Protein AF-A0A523U9P1-F1 (afdb_monomer_lite)

Sequence (234 aa):
MNSMRQIEPWQILTILVTILGTATGLVLGLRDSLPAGLYPPIIIILVSLLVGCFVWLMVITNPPRHAYTYIRKALESRRERKRQEQRWQRHLRIIEEWARKWLELGDLIVQVMGCDNEPTPIQEEEFSTLHQWFIKNRPEVVPAWRRFHDQRTPMAHENYPDKSLADNVLKRNWTDPFSFFYQPLSLWRLAVELEVVPTFETWTQSEDVVSQIRYVVTILSELVSEFVTWSKRW

Secondary structure (DSSP, 8-state):
-----PPPHHHHHHHHHHHHHHHHHHHHHTTTTS-TTTHHHHHHHHHHHHHHHHHHHHHHHS--HHHHHHHHHHHHHHHHHHHHHHHHHHHHHHHHHHHHHHHHHHHHHHHHHTSSSPPPHHHHHHHHHHHHHHHHHHHHHHHHHHHHHHHSPPPGGGG-----HHHHHHHHHHH-TTGGGSS-SSHHHHHHHTTSSSSSS-----HHHHHHHHHHHHHHHHHHHHHHHHHTT-

pLDDT: mean 81.79, std 11.83, range [37.0, 96.62]

Radius of gyration: 38.75 Å; chains: 1; bounding box: 92×31×103 Å

Structure (mmCIF, N/CA/C/O backbone):
data_AF-A0A523U9P1-F1
#
_entry.id   AF-A0A523U9P1-F1
#
loop_
_atom_site.group_PDB
_atom_site.id
_atom_site.type_symbol
_atom_site.label_atom_id
_atom_site.label_alt_id
_atom_site.label_comp_id
_atom_site.label_asym_id
_atom_site.label_entity_id
_atom_site.label_seq_id
_atom_site.pdbx_PDB_ins_code
_atom_site.Cartn_x
_atom_site.Cartn_y
_atom_site.Cartn_z
_atom_site.occupancy
_atom_site.B_iso_or_equiv
_atom_site.auth_seq_id
_atom_site.auth_comp_id
_atom_site.auth_asym_id
_atom_site.auth_atom_id
_atom_site.pdbx_PDB_model_num
ATOM 1 N N . MET A 1 1 ? 36.100 10.085 -16.122 1.00 37.00 1 MET A N 1
ATOM 2 C CA . MET A 1 1 ? 35.516 10.372 -17.452 1.00 37.00 1 MET A CA 1
ATOM 3 C C . MET A 1 1 ? 36.623 10.940 -18.321 1.00 37.00 1 MET A C 1
ATOM 5 O O . MET A 1 1 ? 37.007 12.081 -18.111 1.00 37.00 1 MET A O 1
ATOM 9 N N . ASN A 1 2 ? 37.192 10.134 -19.220 1.00 39.94 2 ASN A N 1
ATOM 10 C CA . ASN A 1 2 ? 38.223 10.613 -20.139 1.00 39.94 2 ASN A CA 1
ATOM 11 C C . ASN A 1 2 ? 37.549 11.449 -21.225 1.00 39.94 2 ASN A C 1
ATOM 13 O O . ASN A 1 2 ? 36.712 10.941 -21.968 1.00 39.94 2 ASN A O 1
ATOM 17 N N . SER A 1 3 ? 37.893 12.735 -21.272 1.00 41.66 3 SER A N 1
ATOM 18 C CA . SER A 1 3 ? 37.547 13.625 -22.374 1.00 41.66 3 SER A CA 1
ATOM 19 C C . SER A 1 3 ? 38.152 13.045 -23.653 1.00 41.66 3 SER A C 1
ATOM 21 O O . SER A 1 3 ? 39.366 13.098 -23.852 1.00 41.66 3 SER A O 1
ATOM 23 N N . MET A 1 4 ? 37.325 12.409 -24.488 1.00 44.16 4 MET A N 1
ATOM 24 C CA . MET A 1 4 ? 37.718 12.080 -25.854 1.00 44.16 4 MET A CA 1
ATOM 25 C C . MET A 1 4 ? 37.988 13.407 -26.559 1.00 44.16 4 MET A C 1
ATOM 27 O O . MET A 1 4 ? 37.054 14.170 -26.806 1.00 44.16 4 MET A O 1
ATOM 31 N N . ARG A 1 5 ? 39.263 13.700 -26.844 1.00 59.31 5 ARG A N 1
ATOM 32 C CA . ARG A 1 5 ? 39.645 14.849 -27.671 1.00 59.31 5 ARG A CA 1
ATOM 33 C C . ARG A 1 5 ? 38.918 14.722 -29.007 1.00 59.31 5 ARG A C 1
ATOM 35 O O . ARG A 1 5 ? 39.175 13.783 -29.757 1.00 59.31 5 ARG A O 1
ATOM 42 N N . GLN A 1 6 ? 38.001 15.648 -29.278 1.00 68.31 6 GLN A N 1
ATOM 43 C CA . GLN A 1 6 ? 37.440 15.814 -30.611 1.00 68.31 6 GLN A CA 1
ATOM 44 C C . GLN A 1 6 ? 38.593 16.150 -31.553 1.00 68.31 6 GLN A C 1
ATOM 46 O O . GLN A 1 6 ? 39.273 17.155 -31.371 1.00 68.31 6 GLN A O 1
ATOM 51 N N . ILE A 1 7 ? 38.839 15.269 -32.518 1.00 67.81 7 ILE A N 1
ATOM 52 C CA . ILE A 1 7 ? 39.750 15.549 -33.624 1.00 67.81 7 ILE A CA 1
ATOM 53 C C . ILE A 1 7 ? 39.061 16.609 -34.472 1.00 67.81 7 ILE A C 1
ATOM 55 O O . ILE A 1 7 ? 37.943 16.397 -34.949 1.00 67.81 7 ILE A O 1
ATOM 59 N N . GLU A 1 8 ? 39.696 17.767 -34.612 1.00 72.56 8 GLU A N 1
ATOM 60 C CA . GLU A 1 8 ? 39.101 18.860 -35.366 1.00 72.56 8 GLU A CA 1
ATOM 61 C C . GLU A 1 8 ? 39.147 18.559 -36.875 1.00 72.56 8 GLU A C 1
ATOM 63 O O . GLU A 1 8 ? 40.108 17.947 -37.352 1.00 72.56 8 GLU A O 1
ATOM 68 N N . PRO A 1 9 ? 38.143 18.990 -37.662 1.00 72.25 9 PRO A N 1
ATOM 69 C CA . PRO A 1 9 ? 38.038 18.659 -39.087 1.00 72.25 9 PRO A CA 1
ATOM 70 C C . PRO A 1 9 ? 39.288 18.991 -39.913 1.00 72.25 9 PRO A C 1
ATOM 72 O O . PRO A 1 9 ? 39.620 18.272 -40.856 1.00 72.25 9 PRO A O 1
ATOM 75 N N . TRP A 1 10 ? 40.018 20.046 -39.544 1.00 69.38 10 TRP A N 1
ATOM 76 C CA . TRP A 1 10 ? 41.256 20.419 -40.223 1.00 69.38 10 TRP A CA 1
ATOM 77 C C . TRP A 1 10 ? 42.377 19.395 -40.003 1.00 69.38 10 TRP A C 1
ATOM 79 O O . TRP A 1 10 ? 43.167 19.184 -40.911 1.00 69.38 10 TRP A O 1
ATOM 89 N N . GLN A 1 11 ? 42.424 18.694 -38.865 1.00 77.56 11 GLN A N 1
ATOM 90 C CA . GLN A 1 11 ? 43.440 17.666 -38.599 1.00 77.56 11 GLN A CA 1
ATOM 91 C C . GLN A 1 11 ? 43.268 16.460 -39.527 1.00 77.56 11 GLN A C 1
ATOM 93 O O . GLN A 1 11 ? 44.250 15.903 -40.016 1.00 77.56 11 GLN A O 1
ATOM 98 N N . ILE A 1 12 ? 42.016 16.095 -39.820 1.00 75.81 12 ILE A N 1
ATOM 99 C CA . ILE A 1 12 ? 41.683 15.043 -40.790 1.00 75.81 12 ILE A CA 1
ATOM 100 C C . ILE A 1 12 ? 42.114 15.474 -42.196 1.00 75.81 12 ILE A C 1
ATOM 102 O O . ILE A 1 12 ? 42.715 14.683 -42.922 1.00 75.81 12 ILE A O 1
ATOM 106 N N . LEU A 1 13 ? 41.868 16.738 -42.562 1.00 75.19 13 LEU A N 1
ATOM 107 C CA . LEU A 1 13 ? 42.311 17.298 -43.839 1.00 75.19 13 LEU A CA 1
ATOM 108 C C . LEU A 1 13 ? 43.839 17.252 -43.971 1.00 75.19 13 LEU A C 1
ATOM 110 O O . LEU A 1 13 ? 44.340 16.812 -45.002 1.00 75.19 13 LEU A O 1
ATOM 114 N N . THR A 1 14 ? 44.580 17.635 -42.927 1.00 73.00 14 THR A N 1
ATOM 115 C CA . THR A 1 14 ? 46.048 17.601 -42.940 1.00 73.00 14 THR A CA 1
ATOM 116 C C . THR A 1 14 ? 46.569 16.182 -43.150 1.00 73.00 14 THR A C 1
ATOM 118 O O . THR A 1 14 ? 47.418 15.974 -44.012 1.00 73.00 14 THR A O 1
ATOM 121 N N . ILE A 1 15 ? 46.017 15.194 -42.435 1.00 79.19 15 ILE A N 1
ATOM 122 C CA . ILE A 1 15 ? 46.400 13.781 -42.583 1.00 79.19 15 ILE A CA 1
ATOM 123 C C . ILE A 1 15 ? 46.127 13.291 -44.012 1.00 79.19 15 ILE A C 1
ATOM 125 O O . ILE A 1 15 ? 46.991 12.658 -44.617 1.00 79.19 15 ILE A O 1
ATOM 129 N N . LEU A 1 16 ? 44.961 13.618 -44.579 1.00 76.31 16 LEU A N 1
ATOM 130 C CA . LEU A 1 16 ? 44.613 13.239 -45.951 1.00 76.31 16 LEU A CA 1
ATOM 131 C C . LEU A 1 16 ? 45.558 13.868 -46.979 1.00 76.31 16 LEU A C 1
ATOM 133 O O . LEU A 1 16 ? 46.032 13.164 -47.866 1.00 76.31 16 LEU A O 1
ATOM 137 N N . VAL A 1 17 ? 45.883 15.157 -46.841 1.00 77.38 17 VAL A N 1
ATOM 138 C CA . VAL A 1 17 ? 46.836 15.850 -47.724 1.00 77.38 17 VAL A CA 1
ATOM 139 C C . VAL A 1 17 ? 48.230 15.231 -47.616 1.00 77.38 17 VAL A C 1
ATOM 141 O O . VAL A 1 17 ? 48.885 15.028 -48.636 1.00 77.38 17 VAL A O 1
ATOM 144 N N . THR A 1 18 ? 48.676 14.871 -46.408 1.00 76.19 18 THR A N 1
ATOM 145 C CA . THR A 1 18 ? 49.966 14.196 -46.214 1.00 76.19 18 THR A CA 1
ATOM 146 C C . THR A 1 18 ? 49.989 12.819 -46.879 1.00 76.19 18 THR A C 1
ATOM 148 O O . THR A 1 18 ? 50.949 12.516 -47.582 1.00 76.19 18 THR A O 1
ATOM 151 N N . ILE A 1 19 ? 48.934 12.010 -46.727 1.00 80.06 19 ILE A N 1
ATOM 152 C CA . ILE A 1 19 ? 48.824 10.688 -47.371 1.00 80.06 19 ILE A CA 1
ATOM 153 C C . ILE A 1 19 ? 48.784 10.820 -48.901 1.00 80.06 19 ILE A C 1
ATOM 155 O O . ILE A 1 19 ? 49.426 10.047 -49.610 1.00 80.06 19 ILE A O 1
ATOM 159 N N . LEU A 1 20 ? 48.063 11.815 -49.426 1.00 76.81 20 LEU A N 1
ATOM 160 C CA . LEU A 1 20 ? 48.001 12.070 -50.865 1.00 76.81 20 LEU A CA 1
ATOM 161 C C . LEU A 1 20 ? 49.373 12.488 -51.415 1.00 76.81 20 LEU A C 1
ATOM 163 O O . LEU A 1 20 ? 49.795 12.015 -52.471 1.00 76.81 20 LEU A O 1
ATOM 167 N N . GLY A 1 21 ? 50.081 13.351 -50.682 1.00 75.00 21 GLY A N 1
ATOM 168 C CA . GLY A 1 21 ? 51.421 13.813 -51.030 1.00 75.00 21 GLY A CA 1
ATOM 169 C C . GLY A 1 21 ? 52.447 12.680 -51.041 1.00 75.00 21 GLY A C 1
ATOM 170 O O . GLY A 1 21 ? 53.205 12.555 -52.002 1.00 75.00 21 GLY A O 1
ATOM 171 N N . THR A 1 22 ? 52.436 11.807 -50.028 1.00 77.25 22 THR A N 1
ATOM 172 C CA . THR A 1 22 ? 53.349 10.654 -49.967 1.00 77.25 22 THR A CA 1
ATOM 173 C C . THR A 1 22 ? 53.040 9.619 -51.044 1.00 77.25 22 THR A C 1
ATOM 175 O O . THR A 1 22 ? 53.966 9.132 -51.690 1.00 77.25 22 THR A O 1
ATOM 178 N N . ALA A 1 23 ? 51.762 9.333 -51.311 1.00 75.00 23 ALA A N 1
ATOM 179 C CA . ALA A 1 23 ? 51.359 8.433 -52.391 1.00 75.00 23 ALA A CA 1
ATOM 180 C C . ALA A 1 23 ? 51.775 8.971 -53.771 1.00 75.00 23 ALA A C 1
ATOM 182 O O . ALA A 1 23 ? 52.324 8.230 -54.584 1.00 75.00 23 ALA A O 1
ATOM 183 N N . THR A 1 24 ? 51.584 10.270 -54.018 1.00 74.50 24 THR A N 1
ATOM 184 C CA . THR A 1 24 ? 51.998 10.916 -55.275 1.00 74.50 24 THR A CA 1
ATOM 185 C C . THR A 1 24 ? 53.518 10.887 -55.437 1.00 74.50 24 THR A C 1
ATOM 187 O O . THR A 1 24 ? 54.014 10.538 -56.506 1.00 74.50 24 THR A O 1
ATOM 190 N N . GLY A 1 25 ? 54.268 11.186 -54.369 1.00 74.94 25 GLY A N 1
ATOM 191 C CA . GLY A 1 25 ? 55.730 11.105 -54.367 1.00 74.94 25 GLY A CA 1
ATOM 192 C C . GLY A 1 25 ? 56.246 9.692 -54.655 1.00 74.94 25 GLY A C 1
ATOM 193 O O . GLY A 1 25 ? 57.173 9.531 -55.444 1.00 74.94 25 GLY A O 1
ATOM 194 N N . LEU A 1 26 ? 55.604 8.665 -54.091 1.00 78.62 26 LEU A N 1
ATOM 195 C CA . LEU A 1 26 ? 55.949 7.263 -54.340 1.00 78.62 26 LEU A CA 1
ATOM 196 C C . LEU A 1 26 ? 55.688 6.860 -55.802 1.00 78.62 26 LEU A C 1
ATOM 198 O O . LEU A 1 26 ? 56.531 6.224 -56.430 1.00 78.62 26 LEU A O 1
ATOM 202 N N . VAL A 1 27 ? 54.543 7.260 -56.365 1.00 73.00 27 VAL A N 1
ATOM 203 C CA . VAL A 1 27 ? 54.181 6.974 -57.765 1.00 73.00 27 VAL A CA 1
ATOM 204 C C . VAL A 1 27 ? 55.124 7.675 -58.744 1.00 73.00 27 VAL A C 1
ATOM 206 O O . VAL A 1 27 ? 55.502 7.087 -59.756 1.00 73.00 27 VAL A O 1
ATOM 209 N N . LEU A 1 28 ? 55.526 8.914 -58.448 1.00 74.19 28 LEU A N 1
ATOM 210 C CA . LEU A 1 28 ? 56.506 9.641 -59.255 1.00 74.19 28 LEU A CA 1
ATOM 211 C C . LEU A 1 28 ? 57.904 9.026 -59.141 1.00 74.19 28 LEU A C 1
ATOM 213 O O . LEU A 1 28 ? 58.575 8.890 -60.158 1.00 74.19 28 LEU A O 1
ATOM 217 N N . GLY A 1 29 ? 58.317 8.599 -57.944 1.00 77.25 29 GLY A N 1
ATOM 218 C CA . GLY A 1 29 ? 59.607 7.937 -57.728 1.00 77.25 29 GLY A CA 1
ATOM 219 C C . GLY A 1 29 ? 59.717 6.565 -58.402 1.00 77.25 29 GLY A C 1
ATOM 220 O O . GLY A 1 29 ? 60.799 6.175 -58.824 1.00 77.25 29 GLY A O 1
ATOM 221 N N . LEU A 1 30 ? 58.599 5.851 -58.558 1.00 74.81 30 LEU A N 1
ATOM 222 C CA . LEU A 1 30 ? 58.539 4.551 -59.240 1.00 74.81 30 LEU A CA 1
ATOM 223 C C . LEU A 1 30 ? 58.306 4.659 -60.755 1.00 74.81 30 LEU A C 1
ATOM 225 O O . LEU A 1 30 ? 58.333 3.641 -61.448 1.00 74.81 30 LEU A O 1
ATOM 229 N N . ARG A 1 31 ? 58.076 5.870 -61.282 1.00 72.81 31 ARG A N 1
ATOM 230 C CA . ARG A 1 31 ? 57.734 6.111 -62.693 1.00 72.81 31 ARG A CA 1
ATOM 231 C C . ARG A 1 31 ? 58.785 5.562 -63.655 1.00 72.81 31 ARG A C 1
ATOM 233 O O . ARG A 1 31 ? 58.417 4.977 -64.667 1.00 72.81 31 ARG A O 1
ATOM 240 N N . ASP A 1 32 ? 60.061 5.712 -63.315 1.00 73.94 32 ASP A N 1
ATOM 241 C CA . ASP A 1 32 ? 61.172 5.293 -64.178 1.00 73.94 32 ASP A CA 1
ATOM 242 C C . ASP A 1 32 ? 61.511 3.802 -64.018 1.00 73.94 32 ASP A C 1
ATOM 244 O O . ASP A 1 32 ? 62.244 3.230 -64.821 1.00 73.94 32 ASP A O 1
ATOM 248 N N . SER A 1 33 ? 60.969 3.152 -62.984 1.00 75.62 33 SER A N 1
ATOM 249 C CA . SER A 1 33 ? 61.224 1.743 -62.655 1.00 75.62 33 SER A CA 1
ATOM 250 C C . SER A 1 33 ? 60.135 0.795 -63.164 1.00 75.62 33 SER A C 1
ATOM 252 O O . SER A 1 33 ? 60.310 -0.422 -63.124 1.00 75.62 33 SER A O 1
ATOM 254 N N . LEU A 1 34 ? 58.994 1.332 -63.609 1.00 73.19 34 LEU A N 1
ATOM 255 C CA . LEU A 1 34 ? 57.831 0.550 -64.015 1.00 73.19 34 LEU A CA 1
ATOM 256 C C . LEU A 1 34 ? 57.713 0.473 -65.548 1.00 73.19 34 LEU A C 1
ATOM 258 O O . LEU A 1 34 ? 57.824 1.492 -66.230 1.00 73.19 34 LEU A O 1
ATOM 262 N N . PRO A 1 35 ? 57.420 -0.711 -66.117 1.00 77.25 35 PRO A N 1
ATOM 263 C CA . PRO A 1 35 ? 57.115 -0.850 -67.538 1.00 77.25 35 PRO A CA 1
ATOM 264 C C . PRO A 1 35 ? 55.938 0.051 -67.932 1.00 77.25 35 PRO A C 1
ATOM 266 O O . PRO A 1 35 ? 54.915 0.065 -67.244 1.00 77.25 35 PRO A O 1
ATOM 269 N N . ALA A 1 36 ? 56.043 0.744 -69.070 1.00 74.44 36 ALA A N 1
ATOM 270 C CA . ALA A 1 36 ? 55.070 1.750 -69.522 1.00 74.44 36 ALA A CA 1
ATOM 271 C C . ALA A 1 36 ? 53.601 1.261 -69.580 1.00 74.44 36 ALA A C 1
ATOM 273 O O . ALA A 1 36 ? 52.680 2.071 -69.518 1.00 74.44 36 ALA A O 1
ATOM 274 N N . GLY A 1 37 ? 53.365 -0.055 -69.645 1.00 73.62 37 GLY A N 1
ATOM 275 C CA . GLY A 1 37 ? 52.026 -0.657 -69.635 1.00 73.62 37 GLY A CA 1
ATOM 276 C C . GLY A 1 37 ? 51.371 -0.832 -68.255 1.00 73.62 37 GLY A C 1
ATOM 277 O O . GLY A 1 37 ? 50.164 -1.042 -68.192 1.00 73.62 37 GLY A O 1
ATOM 278 N N . LEU A 1 38 ? 52.120 -0.742 -67.148 1.00 73.62 38 LEU A N 1
ATOM 279 C CA . LEU A 1 38 ? 51.604 -0.975 -65.784 1.00 73.62 38 LEU A CA 1
ATOM 280 C C . LEU A 1 38 ? 51.220 0.309 -65.038 1.00 73.62 38 LEU A C 1
ATOM 282 O O . LEU A 1 38 ? 50.582 0.251 -63.988 1.00 73.62 38 LEU A O 1
ATOM 286 N N . TYR A 1 39 ? 51.565 1.472 -65.586 1.00 72.00 39 TYR A N 1
ATOM 287 C CA . TYR A 1 39 ? 51.313 2.764 -64.951 1.00 72.00 39 TYR A CA 1
ATOM 288 C C . TYR A 1 39 ? 49.811 3.117 -64.835 1.00 72.00 39 TYR A C 1
ATOM 290 O O . TYR A 1 39 ? 49.372 3.479 -63.740 1.00 72.00 39 TYR A O 1
ATOM 298 N N . PRO A 1 40 ? 48.975 2.948 -65.885 1.00 75.38 40 PRO A N 1
ATOM 299 C CA . PRO A 1 40 ? 47.545 3.258 -65.797 1.00 75.38 40 PRO A CA 1
ATOM 300 C C . PRO A 1 40 ? 46.758 2.443 -64.745 1.00 75.38 40 PRO A C 1
ATOM 302 O O . PRO A 1 40 ? 46.010 3.055 -63.979 1.00 75.38 40 PRO A O 1
ATOM 305 N N . PRO A 1 41 ? 46.902 1.103 -64.631 1.00 75.62 41 PRO A N 1
ATOM 306 C CA . PRO A 1 41 ? 46.115 0.325 -63.671 1.00 75.62 41 PRO A CA 1
ATOM 307 C C . PRO A 1 41 ? 46.496 0.600 -62.210 1.00 75.62 41 PRO A C 1
ATOM 309 O O . PRO A 1 41 ? 45.615 0.621 -61.352 1.00 75.62 41 PRO A O 1
ATOM 312 N N . ILE A 1 42 ? 47.773 0.869 -61.913 1.00 78.50 42 ILE A N 1
ATOM 313 C CA . ILE A 1 42 ? 48.219 1.183 -60.544 1.00 78.50 42 ILE A CA 1
ATOM 314 C C . ILE A 1 42 ? 47.601 2.502 -60.061 1.00 78.50 42 ILE A C 1
ATOM 316 O O . ILE A 1 42 ? 47.114 2.581 -58.931 1.00 78.50 42 ILE A O 1
ATOM 320 N N . ILE A 1 43 ? 47.548 3.520 -60.927 1.00 78.75 43 ILE A N 1
ATOM 321 C CA . ILE A 1 43 ? 46.904 4.800 -60.606 1.00 78.75 43 ILE A CA 1
ATOM 322 C C . ILE A 1 43 ? 45.409 4.608 -60.340 1.00 78.75 43 ILE A C 1
ATOM 324 O O . ILE A 1 43 ? 44.891 5.146 -59.363 1.00 78.75 43 ILE A O 1
ATOM 328 N N . ILE A 1 44 ? 44.720 3.806 -61.155 1.00 75.31 44 ILE A N 1
ATOM 329 C CA . ILE A 1 44 ? 43.285 3.538 -60.981 1.00 75.31 44 ILE A CA 1
ATOM 330 C C . ILE A 1 44 ? 43.006 2.864 -59.628 1.00 75.31 44 ILE A C 1
ATOM 332 O O . ILE A 1 44 ? 42.066 3.258 -58.934 1.00 75.31 44 ILE A O 1
ATOM 336 N N . ILE A 1 45 ? 43.831 1.894 -59.214 1.00 79.00 45 ILE A N 1
ATOM 337 C CA . ILE A 1 45 ? 43.689 1.215 -57.915 1.00 79.00 45 ILE A CA 1
ATOM 338 C C . ILE A 1 45 ? 43.901 2.199 -56.758 1.00 79.00 45 ILE A C 1
ATOM 340 O O . ILE A 1 45 ? 43.091 2.240 -55.831 1.00 79.00 45 ILE A O 1
ATOM 344 N N . LEU A 1 46 ? 44.949 3.027 -56.820 1.00 79.88 46 LEU A N 1
ATOM 345 C CA . LEU A 1 46 ? 45.247 4.012 -55.776 1.00 79.88 46 LEU A CA 1
ATOM 346 C C . LEU A 1 46 ? 44.140 5.061 -55.637 1.00 79.88 46 LEU A C 1
ATOM 348 O O . LEU A 1 46 ? 43.701 5.347 -54.524 1.00 79.88 46 LEU A O 1
ATOM 352 N N . VAL A 1 47 ? 43.643 5.593 -56.756 1.00 80.44 47 VAL A N 1
ATOM 353 C CA . VAL A 1 47 ? 42.524 6.547 -56.756 1.00 80.44 47 VAL A CA 1
ATOM 354 C C . VAL A 1 47 ? 41.259 5.893 -56.198 1.00 80.44 47 VAL A C 1
ATOM 356 O O . VAL A 1 47 ? 40.575 6.497 -55.375 1.00 80.44 47 VAL A O 1
ATOM 359 N N . SER A 1 48 ? 40.975 4.641 -56.567 1.00 77.00 48 SER A N 1
ATOM 360 C CA . SER A 1 48 ? 39.803 3.910 -56.064 1.00 77.00 48 SER A CA 1
ATOM 361 C C . SER A 1 48 ? 39.864 3.684 -54.551 1.00 77.00 48 SER A C 1
ATOM 363 O O . SER A 1 48 ? 38.865 3.882 -53.859 1.00 77.00 48 SER A O 1
ATOM 365 N N . LEU A 1 49 ? 41.037 3.335 -54.013 1.00 83.69 49 LEU A N 1
ATOM 366 C CA . LEU A 1 49 ? 41.247 3.190 -52.569 1.00 83.69 49 LEU A CA 1
ATOM 367 C C . LEU A 1 49 ? 41.103 4.525 -51.831 1.00 83.69 49 LEU A C 1
ATOM 369 O O . LEU A 1 49 ? 40.474 4.572 -50.777 1.00 83.69 49 LEU A O 1
ATOM 373 N N . LEU A 1 50 ? 41.633 5.616 -52.390 1.00 82.50 50 LEU A N 1
ATOM 374 C CA . LEU A 1 50 ? 41.509 6.953 -51.803 1.00 82.50 50 LEU A CA 1
ATOM 375 C C . LEU A 1 50 ? 40.055 7.432 -51.769 1.00 82.50 50 LEU A C 1
ATOM 377 O O . LEU A 1 50 ? 39.600 7.922 -50.735 1.00 82.50 50 LEU A O 1
ATOM 381 N N . VAL A 1 51 ? 39.308 7.240 -52.860 1.00 79.38 51 VAL A N 1
ATOM 382 C CA . VAL A 1 51 ? 37.873 7.556 -52.915 1.00 79.38 51 VAL A CA 1
ATOM 383 C C . VAL A 1 51 ? 37.097 6.685 -51.925 1.00 79.38 51 VAL A C 1
ATOM 385 O O . VAL A 1 51 ? 36.275 7.210 -51.176 1.00 79.38 51 VAL A O 1
ATOM 388 N N . GLY A 1 52 ? 37.400 5.385 -51.847 1.00 78.75 52 GLY A N 1
ATOM 389 C CA . GLY A 1 52 ? 36.799 4.473 -50.871 1.00 78.75 52 GLY A CA 1
ATOM 390 C C . GLY A 1 52 ? 37.037 4.911 -49.421 1.00 78.75 52 GLY A C 1
ATOM 391 O O . GLY A 1 52 ? 36.086 5.026 -48.647 1.00 78.75 52 GLY A O 1
ATOM 392 N N . CYS A 1 53 ? 38.283 5.240 -49.066 1.00 83.19 53 CYS A N 1
ATOM 393 C CA . CYS A 1 53 ? 38.643 5.766 -47.747 1.00 83.19 53 CYS A CA 1
ATOM 394 C C . CYS A 1 53 ? 37.952 7.099 -47.440 1.00 83.19 53 CYS A C 1
ATOM 396 O O . CYS A 1 53 ? 37.485 7.299 -46.320 1.00 83.19 53 CYS A O 1
ATOM 398 N N . PHE A 1 54 ? 37.855 8.003 -48.417 1.00 79.50 54 PHE A N 1
ATOM 399 C CA . PHE A 1 54 ? 37.196 9.297 -48.244 1.00 79.50 54 PHE A CA 1
ATOM 400 C C . PHE A 1 54 ? 35.687 9.155 -48.022 1.00 79.50 54 PHE A C 1
ATOM 402 O O . PHE A 1 54 ? 35.144 9.777 -47.111 1.00 79.50 54 PHE A O 1
ATOM 409 N N . VAL A 1 55 ? 35.008 8.305 -48.801 1.00 73.81 55 VAL A N 1
ATOM 410 C CA . VAL A 1 55 ? 33.578 8.010 -48.617 1.00 73.81 55 VAL A CA 1
ATOM 411 C C . VAL A 1 55 ? 33.336 7.369 -47.251 1.00 73.81 55 VAL A C 1
ATOM 413 O O . VAL A 1 55 ? 32.426 7.779 -46.533 1.00 73.81 55 VAL A O 1
ATOM 416 N N . TRP A 1 56 ? 34.180 6.420 -46.843 1.00 79.38 56 TRP A N 1
ATOM 417 C CA . TRP A 1 56 ? 34.087 5.788 -45.527 1.00 79.38 56 TRP A CA 1
ATOM 418 C C . TRP A 1 56 ? 34.303 6.793 -44.382 1.00 79.38 56 TRP A C 1
ATOM 420 O O . TRP A 1 56 ? 33.523 6.827 -43.428 1.00 79.38 56 TRP A O 1
ATOM 430 N N . LEU A 1 57 ? 35.291 7.686 -44.509 1.00 79.38 57 LEU A N 1
ATOM 431 C CA . LEU A 1 57 ? 35.517 8.785 -43.567 1.00 79.38 57 LEU A CA 1
ATOM 432 C C . LEU A 1 57 ? 34.340 9.761 -43.528 1.00 79.38 57 LEU A C 1
ATOM 434 O O . LEU A 1 57 ? 33.935 10.150 -42.440 1.00 79.38 57 LEU A O 1
ATOM 438 N N . MET A 1 58 ? 33.755 10.136 -44.666 1.00 71.06 58 MET A N 1
ATOM 439 C CA . MET A 1 58 ? 32.552 10.978 -44.731 1.00 71.06 58 MET A CA 1
ATOM 440 C C . MET A 1 58 ? 31.368 10.332 -44.001 1.00 71.06 58 MET A C 1
ATOM 442 O O . MET A 1 58 ? 30.683 11.006 -43.235 1.00 71.06 58 MET A O 1
ATOM 446 N N . VAL A 1 59 ? 31.159 9.024 -44.169 1.00 72.25 59 VAL A N 1
ATOM 447 C CA . VAL A 1 59 ? 30.090 8.279 -43.479 1.00 72.25 59 VAL A CA 1
ATOM 448 C C . VAL A 1 59 ? 30.312 8.241 -41.961 1.00 72.25 59 VAL A C 1
ATOM 450 O O . VAL A 1 59 ? 29.353 8.351 -41.197 1.00 72.25 59 VAL A O 1
ATOM 453 N N . ILE A 1 60 ? 31.563 8.129 -41.507 1.00 72.62 60 ILE A N 1
ATOM 454 C CA . ILE A 1 60 ? 31.906 8.064 -40.075 1.00 72.62 60 ILE A CA 1
ATOM 455 C C . ILE A 1 60 ? 31.949 9.439 -39.408 1.00 72.62 60 ILE A C 1
ATOM 457 O O . ILE A 1 60 ? 31.541 9.576 -38.257 1.00 72.62 60 ILE A O 1
ATOM 461 N N . THR A 1 61 ? 32.462 10.452 -40.103 1.00 71.62 61 THR A N 1
ATOM 462 C CA . THR A 1 61 ? 32.643 11.812 -39.564 1.00 71.62 61 THR A CA 1
ATOM 463 C C . THR A 1 61 ? 31.386 12.660 -39.691 1.00 71.62 61 THR A C 1
ATOM 465 O O . THR A 1 61 ? 31.193 13.592 -38.911 1.00 71.62 61 THR A O 1
ATOM 468 N N . ASN A 1 62 ? 30.502 12.307 -40.623 1.00 62.72 62 ASN A N 1
ATOM 469 C CA . ASN A 1 62 ? 29.219 12.954 -40.837 1.00 62.72 62 ASN A CA 1
ATOM 470 C C . ASN A 1 62 ? 28.081 11.936 -40.639 1.00 62.72 62 ASN A C 1
ATOM 472 O O . ASN A 1 62 ? 27.276 11.721 -41.551 1.00 62.72 62 ASN A O 1
ATOM 476 N N . PRO A 1 63 ? 27.982 11.290 -39.452 1.00 59.62 63 PRO A N 1
ATOM 477 C CA . PRO A 1 63 ? 26.823 10.465 -39.169 1.00 59.62 63 PRO A CA 1
ATOM 478 C C . PRO A 1 63 ? 25.607 11.380 -39.329 1.00 59.62 63 PRO A C 1
ATOM 480 O O . PRO A 1 63 ? 25.625 12.505 -38.809 1.00 59.62 63 PRO A O 1
ATOM 483 N N . PRO A 1 64 ? 24.570 10.964 -40.077 1.00 66.75 64 PRO A N 1
ATOM 484 C CA . PRO A 1 64 ? 23.448 11.835 -40.373 1.00 66.75 64 PRO A CA 1
ATOM 485 C C . PRO A 1 64 ? 22.941 12.389 -39.046 1.00 66.75 64 PRO A C 1
ATOM 487 O O . PRO A 1 64 ? 22.595 11.623 -38.148 1.00 66.75 64 PRO A O 1
ATOM 490 N N . ARG A 1 65 ? 22.944 13.718 -38.875 1.00 67.62 65 ARG A N 1
ATOM 491 C CA . ARG A 1 65 ? 22.552 14.379 -37.611 1.00 67.62 65 ARG A CA 1
ATOM 492 C C . ARG A 1 65 ? 21.186 13.876 -37.101 1.00 67.62 65 ARG A C 1
ATOM 494 O O . ARG A 1 65 ? 20.917 13.844 -35.899 1.00 67.62 65 ARG A O 1
ATOM 501 N N . HIS A 1 66 ? 20.350 13.392 -38.018 1.00 68.12 66 HIS A N 1
ATOM 502 C CA . HIS A 1 66 ? 19.091 12.695 -37.764 1.00 68.12 66 HIS A CA 1
ATOM 503 C C . HIS A 1 66 ? 19.230 11.353 -37.011 1.00 68.12 66 HIS A C 1
ATOM 505 O O . HIS A 1 66 ? 18.419 11.071 -36.133 1.00 68.12 66 HIS A O 1
ATOM 511 N N . ALA A 1 67 ? 20.266 10.548 -37.261 1.00 72.94 67 ALA A N 1
ATOM 512 C CA . ALA A 1 67 ? 20.503 9.297 -36.537 1.00 72.94 67 ALA A CA 1
ATOM 513 C C . ALA A 1 67 ? 20.872 9.547 -35.067 1.00 72.94 67 ALA A C 1
ATOM 515 O O . ALA A 1 67 ? 20.342 8.882 -34.178 1.00 72.94 67 ALA A O 1
ATOM 516 N N . TYR A 1 68 ? 21.711 10.551 -34.784 1.00 78.19 68 TYR A N 1
ATOM 517 C CA . TYR A 1 68 ? 22.069 10.891 -33.403 1.00 78.19 68 TYR A CA 1
ATOM 518 C C . TYR A 1 68 ? 20.856 11.375 -32.600 1.00 78.19 68 TYR A C 1
ATOM 520 O O . TYR A 1 68 ? 20.631 10.935 -31.472 1.00 78.19 68 TYR A O 1
ATOM 528 N N . THR A 1 69 ? 20.032 12.247 -33.189 1.00 83.81 69 THR A N 1
ATOM 529 C CA . THR A 1 69 ? 18.810 12.731 -32.527 1.00 83.81 69 THR A CA 1
ATOM 530 C C . THR A 1 69 ? 17.797 11.610 -32.291 1.00 83.81 69 THR A C 1
ATOM 532 O O . THR A 1 69 ? 17.188 11.571 -31.221 1.00 83.81 69 THR A O 1
ATOM 535 N N . TYR A 1 70 ? 17.664 10.659 -33.220 1.00 84.94 70 TYR A N 1
ATOM 536 C CA . TYR A 1 70 ? 16.807 9.487 -33.040 1.00 84.94 70 TYR A CA 1
ATOM 537 C C . TYR A 1 70 ? 17.303 8.570 -31.913 1.00 84.94 70 TYR A C 1
ATOM 539 O O . TYR A 1 70 ? 16.535 8.229 -31.012 1.00 84.94 70 TYR A O 1
ATOM 547 N N . ILE A 1 71 ? 18.598 8.231 -31.900 1.00 86.75 71 ILE A N 1
ATOM 548 C CA . ILE A 1 71 ? 19.207 7.403 -30.845 1.00 86.75 71 ILE A CA 1
ATOM 549 C C . ILE A 1 71 ? 19.062 8.082 -29.481 1.00 86.75 71 ILE A C 1
ATOM 551 O O . ILE A 1 71 ? 18.691 7.433 -28.502 1.00 86.75 71 ILE A O 1
ATOM 555 N N . ARG A 1 72 ? 19.291 9.398 -29.409 1.00 90.69 72 ARG A N 1
ATOM 556 C CA . ARG A 1 72 ? 19.127 10.171 -28.176 1.00 90.69 72 ARG A CA 1
ATOM 557 C 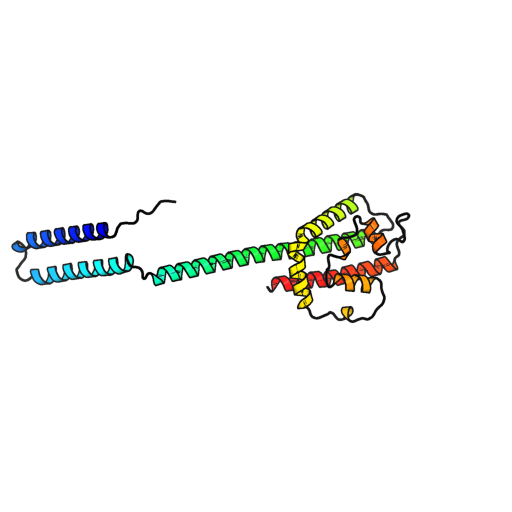C . ARG A 1 72 ? 17.686 10.129 -27.664 1.00 90.69 72 ARG A C 1
ATOM 559 O O . ARG A 1 72 ? 17.486 9.786 -26.501 1.00 90.69 72 ARG A O 1
ATOM 566 N N . LYS A 1 73 ? 16.690 10.389 -28.520 1.00 93.00 73 LYS A N 1
ATOM 567 C CA . LYS A 1 73 ? 15.265 10.297 -28.149 1.00 93.00 73 LYS A CA 1
ATOM 568 C C . LYS A 1 73 ? 14.879 8.887 -27.697 1.00 93.00 73 LYS A C 1
ATOM 570 O O . LYS A 1 73 ? 14.168 8.731 -26.707 1.00 93.00 73 LYS A O 1
ATOM 575 N N . ALA A 1 74 ? 15.379 7.852 -28.373 1.00 92.94 74 ALA A N 1
ATOM 576 C CA . ALA A 1 74 ? 15.138 6.463 -27.986 1.00 92.94 74 ALA A CA 1
ATOM 577 C C . ALA A 1 74 ? 15.753 6.130 -26.612 1.00 92.94 74 ALA A C 1
ATOM 579 O O . ALA A 1 74 ? 15.121 5.459 -25.793 1.00 92.94 74 ALA A O 1
ATOM 580 N N . LEU A 1 75 ? 16.962 6.624 -26.324 1.00 94.75 75 LEU A N 1
ATOM 581 C CA . LEU A 1 75 ? 17.612 6.467 -25.020 1.00 94.75 75 LEU A CA 1
ATOM 582 C C . LEU A 1 75 ? 16.879 7.229 -23.909 1.00 94.75 75 LEU A C 1
ATOM 584 O O . LEU A 1 75 ? 16.701 6.684 -22.820 1.00 94.75 75 LEU A O 1
ATOM 588 N N . GLU A 1 76 ? 16.436 8.458 -24.174 1.00 95.62 76 GLU A N 1
ATOM 589 C CA . GLU A 1 76 ? 15.641 9.259 -23.237 1.00 95.62 76 GLU A CA 1
ATOM 590 C C . GLU A 1 76 ? 14.302 8.573 -22.931 1.00 95.62 76 GLU A C 1
ATOM 592 O O . GLU A 1 76 ? 13.975 8.378 -21.761 1.00 95.62 76 GLU A O 1
ATOM 597 N N . SER A 1 77 ? 13.599 8.072 -23.953 1.00 94.62 77 SER A N 1
ATOM 598 C CA . SER A 1 77 ? 12.365 7.293 -23.779 1.00 94.62 77 SER A CA 1
ATOM 599 C C . SER A 1 77 ? 12.589 6.027 -22.941 1.00 94.62 77 SER A C 1
ATOM 601 O O . SER A 1 77 ? 11.815 5.742 -22.028 1.00 94.62 77 SER A O 1
ATOM 603 N N . ARG A 1 78 ? 13.684 5.287 -23.173 1.00 94.62 78 ARG A N 1
ATOM 604 C CA . ARG A 1 78 ? 14.037 4.109 -22.358 1.00 94.62 78 ARG A CA 1
ATOM 605 C C . ARG A 1 78 ? 14.332 4.468 -20.901 1.00 94.62 78 ARG A C 1
ATOM 607 O O . ARG A 1 78 ? 13.955 3.715 -20.007 1.00 94.62 78 ARG A O 1
ATOM 614 N N . ARG A 1 79 ? 15.021 5.586 -20.648 1.00 95.25 79 ARG A N 1
ATOM 615 C CA . ARG A 1 79 ? 15.298 6.061 -19.281 1.00 95.25 79 ARG A CA 1
ATOM 616 C C . ARG A 1 79 ? 14.015 6.459 -18.565 1.00 95.25 79 ARG A C 1
ATOM 618 O O . ARG A 1 79 ? 13.860 6.109 -17.401 1.00 95.25 79 ARG A O 1
ATOM 625 N N . GLU A 1 80 ? 13.104 7.134 -19.257 1.00 95.81 80 GLU A N 1
ATOM 626 C CA . GLU A 1 80 ? 11.836 7.550 -18.665 1.00 95.81 80 GLU A CA 1
ATOM 627 C C . GLU A 1 80 ? 10.950 6.348 -18.328 1.00 95.81 80 GLU A C 1
ATOM 629 O O . GLU A 1 80 ? 10.476 6.254 -17.201 1.00 95.81 80 GLU A O 1
ATOM 634 N N . ARG A 1 81 ? 10.858 5.352 -19.222 1.00 93.94 81 ARG A N 1
ATOM 635 C CA . ARG A 1 81 ? 10.178 4.078 -18.922 1.00 93.94 81 ARG A CA 1
ATOM 636 C C . ARG A 1 81 ? 10.761 3.387 -17.691 1.00 93.94 81 ARG A C 1
ATOM 638 O O . ARG A 1 81 ? 10.012 2.944 -16.835 1.00 93.94 81 ARG A O 1
ATOM 645 N N . LYS A 1 82 ? 12.092 3.341 -17.552 1.00 95.31 82 LYS A N 1
ATOM 646 C CA . LYS A 1 82 ? 12.737 2.764 -16.357 1.00 95.31 82 LYS A CA 1
ATOM 647 C C . LYS A 1 82 ? 12.412 3.533 -15.076 1.00 95.31 82 LYS A C 1
ATOM 649 O O . LYS A 1 82 ? 12.250 2.913 -14.033 1.00 95.31 82 LYS A O 1
ATOM 654 N N . ARG A 1 83 ? 12.334 4.865 -15.130 1.00 95.31 83 ARG A N 1
ATOM 655 C CA . ARG A 1 83 ? 11.956 5.685 -13.966 1.00 95.31 83 ARG A CA 1
ATOM 656 C C . ARG A 1 83 ? 10.495 5.484 -13.591 1.00 95.31 83 ARG A C 1
ATOM 658 O O . ARG A 1 83 ? 10.197 5.389 -12.406 1.00 95.31 83 ARG A O 1
ATOM 665 N N . GLN A 1 84 ? 9.610 5.429 -14.582 1.00 92.69 84 GLN A N 1
ATOM 666 C CA . GLN A 1 84 ? 8.195 5.132 -14.377 1.00 92.69 84 GLN A CA 1
ATOM 667 C C . GLN A 1 84 ? 8.026 3.750 -13.749 1.00 92.69 84 GLN A C 1
ATOM 669 O O . GLN A 1 84 ? 7.395 3.653 -12.704 1.00 92.69 84 GLN A O 1
ATOM 674 N N . GLU A 1 85 ? 8.708 2.738 -14.286 1.00 93.25 85 GLU A N 1
ATOM 675 C CA . GLU A 1 85 ? 8.731 1.385 -13.725 1.00 93.25 85 GLU A CA 1
ATOM 676 C C . GLU A 1 85 ? 9.231 1.377 -12.274 1.00 93.25 85 GLU A C 1
ATOM 678 O O . GLU A 1 85 ? 8.609 0.801 -11.395 1.00 93.25 85 GLU A O 1
ATOM 683 N N . GLN A 1 86 ? 10.326 2.074 -11.965 1.00 94.94 86 GLN A N 1
ATOM 684 C CA . GLN A 1 86 ? 10.834 2.140 -10.590 1.00 94.94 86 GLN A CA 1
ATOM 685 C C . GLN A 1 86 ? 9.864 2.829 -9.623 1.00 94.94 86 GLN A C 1
ATOM 687 O O . GLN A 1 86 ? 9.719 2.384 -8.484 1.00 94.94 86 GLN A O 1
ATOM 692 N N . ARG A 1 87 ? 9.208 3.914 -10.053 1.00 92.25 87 ARG A N 1
ATOM 693 C CA . ARG A 1 87 ? 8.180 4.595 -9.249 1.00 92.25 87 ARG A CA 1
ATOM 694 C C . ARG A 1 87 ? 6.983 3.682 -9.018 1.00 92.25 87 ARG A C 1
ATOM 696 O O . ARG A 1 87 ? 6.498 3.610 -7.895 1.00 92.25 87 ARG A O 1
ATOM 703 N N . TRP A 1 88 ? 6.569 2.969 -10.058 1.00 91.00 88 TRP A N 1
ATOM 704 C CA . TRP A 1 88 ? 5.491 1.998 -10.009 1.00 91.00 88 TRP A CA 1
ATOM 705 C C . TRP A 1 88 ? 5.787 0.862 -9.024 1.00 91.00 88 TRP A C 1
ATOM 707 O O . TRP A 1 88 ? 5.034 0.643 -8.081 1.00 91.00 88 TRP A O 1
ATOM 717 N N . GLN A 1 89 ? 6.956 0.234 -9.144 1.00 94.00 89 GLN A N 1
ATOM 718 C CA . GLN A 1 89 ? 7.405 -0.823 -8.236 1.00 94.00 89 GLN A CA 1
ATOM 719 C C . GLN A 1 89 ? 7.501 -0.352 -6.780 1.00 94.00 89 GLN A C 1
ATOM 721 O O . GLN A 1 89 ? 7.184 -1.103 -5.861 1.00 94.00 89 GLN A O 1
ATOM 726 N N . ARG A 1 90 ? 7.941 0.890 -6.541 1.00 94.44 90 ARG A N 1
ATOM 727 C CA . ARG A 1 90 ? 7.943 1.470 -5.191 1.00 94.44 90 ARG A CA 1
ATOM 728 C C . ARG A 1 90 ? 6.519 1.617 -4.653 1.00 94.44 90 ARG A C 1
ATOM 730 O O . ARG A 1 90 ? 6.278 1.265 -3.505 1.00 94.44 90 ARG A O 1
ATOM 737 N N . HIS A 1 91 ? 5.607 2.125 -5.473 1.00 93.88 91 HIS A N 1
ATOM 738 C CA . HIS A 1 91 ? 4.214 2.325 -5.093 1.00 93.88 91 HIS A CA 1
ATOM 739 C C . HIS A 1 91 ? 3.515 0.998 -4.767 1.00 93.88 91 HIS A C 1
ATOM 741 O O . HIS A 1 91 ? 2.882 0.886 -3.721 1.00 93.88 91 HIS A O 1
ATOM 747 N N . LEU A 1 92 ? 3.725 -0.035 -5.590 1.00 94.62 92 LEU A N 1
ATOM 748 C CA . LEU A 1 92 ? 3.222 -1.385 -5.329 1.00 94.62 92 LEU A CA 1
ATOM 749 C C . LEU A 1 92 ? 3.714 -1.942 -3.992 1.00 94.62 92 LEU A C 1
ATOM 751 O O . LEU A 1 92 ? 2.911 -2.447 -3.216 1.00 94.62 92 LEU A O 1
ATOM 755 N N . ARG A 1 93 ? 5.009 -1.799 -3.680 1.00 96.62 93 ARG A N 1
ATOM 756 C CA . ARG A 1 93 ? 5.546 -2.257 -2.386 1.00 96.62 93 ARG A CA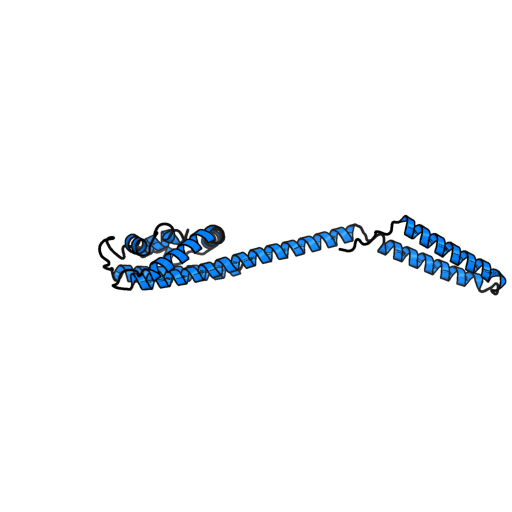 1
ATOM 757 C C . ARG A 1 93 ? 4.869 -1.577 -1.203 1.00 96.62 93 ARG A C 1
ATOM 759 O O . ARG A 1 93 ? 4.616 -2.236 -0.204 1.00 96.62 93 ARG A O 1
ATOM 766 N N . ILE A 1 94 ? 4.574 -0.284 -1.316 1.00 95.56 94 ILE A N 1
ATOM 767 C CA . ILE A 1 94 ? 3.905 0.470 -0.250 1.00 95.56 94 ILE A CA 1
ATOM 768 C C . ILE A 1 94 ? 2.454 0.012 -0.089 1.00 95.56 94 ILE A C 1
ATOM 770 O O . ILE A 1 94 ? 1.990 -0.110 1.039 1.00 95.56 94 ILE A O 1
ATOM 774 N N . ILE A 1 95 ? 1.754 -0.300 -1.184 1.00 95.19 95 ILE A N 1
ATOM 775 C CA . ILE A 1 95 ? 0.401 -0.874 -1.134 1.00 95.19 95 ILE A CA 1
ATOM 776 C C . ILE A 1 95 ? 0.413 -2.275 -0.504 1.00 95.19 95 ILE A C 1
ATOM 778 O O . ILE A 1 95 ? -0.433 -2.581 0.332 1.00 95.19 95 ILE A O 1
ATOM 782 N N . GLU A 1 96 ? 1.376 -3.124 -0.864 1.00 96.19 96 GLU A N 1
ATOM 783 C CA . GLU A 1 96 ? 1.512 -4.460 -0.271 1.00 96.19 96 GLU A CA 1
ATOM 784 C C . GLU A 1 96 ? 1.872 -4.396 1.219 1.00 96.19 96 GLU A C 1
ATOM 786 O O . GLU A 1 96 ? 1.339 -5.162 2.022 1.00 96.19 96 GLU A O 1
ATOM 791 N N . GLU A 1 97 ? 2.756 -3.475 1.608 1.00 96.62 97 GLU A N 1
ATOM 792 C CA . GLU A 1 97 ? 3.087 -3.234 3.012 1.00 96.62 97 GLU A CA 1
ATOM 793 C C . GLU A 1 97 ? 1.881 -2.682 3.777 1.00 96.62 97 GLU A C 1
ATOM 795 O O . GLU A 1 97 ? 1.600 -3.153 4.875 1.00 96.62 97 GLU A O 1
ATOM 800 N N . TRP A 1 98 ? 1.118 -1.768 3.172 1.00 94.50 98 TRP A N 1
ATOM 801 C CA . TRP A 1 98 ? -0.130 -1.253 3.733 1.00 94.50 98 TRP A CA 1
ATOM 802 C C . TRP A 1 98 ? -1.137 -2.369 4.000 1.00 94.50 98 TRP A C 1
ATOM 804 O O . TRP A 1 98 ? -1.681 -2.443 5.098 1.00 94.50 98 TRP A O 1
ATOM 814 N N . ALA A 1 99 ? -1.337 -3.269 3.038 1.00 94.31 99 ALA A N 1
ATOM 815 C CA . ALA A 1 99 ? -2.252 -4.391 3.196 1.00 94.31 99 ALA A CA 1
ATOM 816 C C . ALA A 1 99 ? -1.805 -5.344 4.310 1.00 94.31 99 ALA A C 1
ATOM 818 O O . ALA A 1 99 ? -2.626 -5.797 5.100 1.00 94.31 99 ALA A O 1
ATOM 819 N N . ARG A 1 100 ? -0.498 -5.611 4.428 1.00 96.50 100 ARG A N 1
ATOM 820 C CA . ARG A 1 100 ? 0.036 -6.415 5.536 1.00 96.50 100 ARG A CA 1
ATOM 821 C C . ARG A 1 100 ? -0.217 -5.744 6.885 1.00 96.50 100 ARG A C 1
ATOM 823 O O . ARG A 1 100 ? -0.733 -6.389 7.788 1.00 96.50 100 ARG A O 1
ATOM 830 N N . LYS A 1 101 ? 0.094 -4.451 7.000 1.00 94.12 101 LYS A N 1
ATOM 831 C CA . LYS A 1 101 ? -0.121 -3.661 8.222 1.00 94.12 101 LYS A CA 1
ATOM 832 C C . LYS A 1 101 ? -1.596 -3.580 8.599 1.00 94.12 101 LYS A C 1
ATOM 834 O O . LYS A 1 101 ? -1.923 -3.514 9.777 1.00 94.12 101 LYS A O 1
ATOM 839 N N . TRP A 1 102 ? -2.482 -3.595 7.606 1.00 91.56 102 TRP A N 1
ATOM 840 C CA . TRP A 1 102 ? -3.921 -3.634 7.826 1.00 91.56 102 TRP A CA 1
ATOM 841 C C . TRP A 1 102 ? -4.372 -4.946 8.458 1.00 91.56 102 TRP A C 1
ATOM 843 O O . TRP A 1 102 ? -5.148 -4.920 9.407 1.00 91.56 102 TRP A O 1
ATOM 853 N N . LEU A 1 103 ? -3.859 -6.077 7.970 1.00 92.19 103 LEU A N 1
ATOM 854 C CA . LEU A 1 103 ? -4.142 -7.385 8.560 1.00 92.19 103 LEU A CA 1
ATOM 855 C C . LEU A 1 103 ? -3.568 -7.492 9.978 1.00 92.19 103 LEU A C 1
ATOM 857 O O . LEU A 1 103 ? -4.297 -7.881 10.879 1.00 92.19 103 LEU A O 1
ATOM 861 N N . GLU A 1 104 ? -2.321 -7.050 10.194 1.00 94.75 104 GLU A N 1
ATOM 862 C CA . GLU A 1 104 ? -1.709 -6.979 11.535 1.00 94.75 104 GLU A CA 1
ATOM 863 C C . GLU A 1 104 ? -2.586 -6.171 12.510 1.00 94.75 104 GLU A C 1
ATOM 865 O O . GLU A 1 104 ? -2.843 -6.595 13.634 1.00 94.75 104 GLU A O 1
ATOM 870 N N . LEU A 1 105 ? -3.107 -5.023 12.064 1.00 90.50 105 LEU A N 1
ATOM 871 C CA . LEU A 1 105 ? -4.003 -4.200 12.871 1.00 90.50 105 LEU A CA 1
ATOM 872 C C . LEU A 1 105 ? -5.363 -4.868 13.114 1.00 90.50 105 LEU A C 1
ATOM 874 O O . LEU A 1 105 ? -5.892 -4.794 14.221 1.00 90.50 105 LEU A O 1
ATOM 878 N N . GLY A 1 106 ? -5.942 -5.495 12.089 1.00 89.69 106 GLY A N 1
ATOM 879 C CA . GLY A 1 106 ? -7.197 -6.233 12.204 1.00 89.69 106 GLY A CA 1
ATOM 880 C C . GLY A 1 106 ? -7.097 -7.361 13.229 1.00 89.69 106 GLY A C 1
ATOM 881 O O . GLY A 1 106 ? -7.974 -7.484 14.084 1.00 89.69 106 GLY A O 1
ATOM 882 N N . ASP A 1 107 ? -5.999 -8.116 13.197 1.00 93.06 107 ASP A N 1
ATOM 883 C CA . ASP A 1 107 ? -5.708 -9.180 14.157 1.00 93.06 107 ASP A CA 1
ATOM 884 C C . ASP A 1 107 ? -5.577 -8.624 15.581 1.00 93.06 107 ASP A C 1
ATOM 886 O O . ASP A 1 107 ? -6.211 -9.144 16.502 1.00 93.06 107 ASP A O 1
ATOM 890 N N . LEU A 1 108 ? -4.837 -7.521 15.760 1.00 93.38 108 LEU A N 1
ATOM 891 C CA . LEU A 1 108 ? -4.695 -6.846 17.055 1.00 93.38 108 LEU A CA 1
ATOM 892 C C . LEU A 1 108 ? -6.053 -6.402 17.618 1.00 93.38 108 LEU A C 1
ATOM 894 O O . LEU A 1 108 ? -6.349 -6.621 18.792 1.00 93.38 108 LEU A O 1
ATOM 898 N N . ILE A 1 109 ? -6.902 -5.809 16.777 1.00 90.00 109 ILE A N 1
ATOM 899 C CA . ILE A 1 109 ? -8.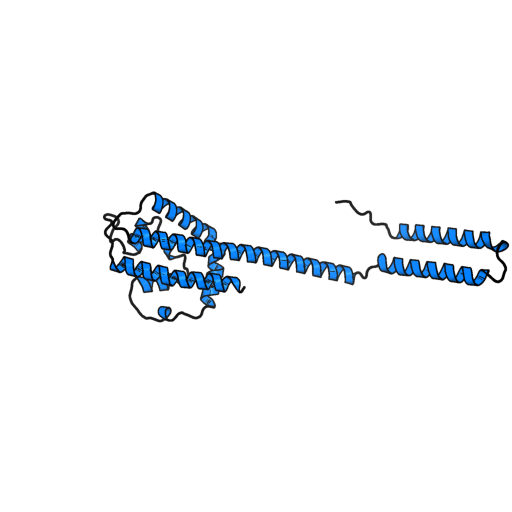247 -5.354 17.149 1.00 90.00 109 ILE A CA 1
ATOM 900 C C . ILE A 1 109 ? -9.117 -6.530 17.578 1.00 90.00 109 ILE A C 1
ATOM 902 O O . ILE A 1 109 ? -9.724 -6.485 18.646 1.00 90.00 109 ILE A O 1
ATOM 906 N N . VAL A 1 110 ? -9.158 -7.594 16.775 1.00 90.50 110 VAL A N 1
ATOM 907 C CA . VAL A 1 110 ? -9.948 -8.795 17.075 1.00 90.50 110 VAL A CA 1
ATOM 908 C C . VAL A 1 110 ? -9.458 -9.476 18.352 1.00 90.50 110 VAL A C 1
ATOM 910 O O . VAL A 1 110 ? -10.278 -9.957 19.136 1.00 90.50 110 VAL A O 1
ATOM 913 N N . GLN A 1 111 ? -8.143 -9.503 18.576 1.00 92.06 111 GLN A N 1
ATOM 914 C CA . GLN A 1 111 ? -7.544 -10.057 19.783 1.00 92.06 111 GLN A CA 1
ATOM 915 C C . GLN A 1 111 ? -7.942 -9.247 21.019 1.00 92.06 111 GLN A C 1
ATOM 917 O O . GLN A 1 111 ? -8.460 -9.814 21.976 1.00 92.06 111 GLN A O 1
ATOM 922 N N . VAL A 1 112 ? -7.721 -7.932 21.002 1.00 91.31 112 VAL A N 1
ATOM 923 C CA . VAL A 1 112 ? -7.972 -7.039 22.144 1.00 91.31 112 VAL A CA 1
ATOM 924 C C . VAL A 1 112 ? -9.462 -6.971 22.467 1.00 91.31 112 VAL A C 1
ATOM 926 O O . VAL A 1 112 ? -9.863 -7.184 23.608 1.00 91.31 112 VAL A O 1
ATOM 929 N N . MET A 1 113 ? -10.301 -6.744 21.458 1.00 87.31 113 MET A N 1
ATOM 930 C CA . MET A 1 113 ? -11.752 -6.647 21.637 1.00 87.31 113 MET A CA 1
ATOM 931 C C . MET A 1 113 ? -12.411 -7.999 21.897 1.00 87.31 113 MET A C 1
ATOM 933 O O . MET A 1 113 ? -13.578 -8.035 22.239 1.00 87.31 113 MET A O 1
ATOM 937 N N . GLY A 1 114 ? -11.700 -9.110 21.704 1.00 86.56 114 GLY A N 1
ATOM 938 C CA . GLY A 1 114 ? -12.183 -10.448 22.037 1.00 86.56 114 GLY A CA 1
ATOM 939 C C . GLY A 1 114 ? -11.777 -10.944 23.423 1.00 86.56 114 GLY A C 1
ATOM 940 O O . GLY A 1 114 ? -12.098 -12.086 23.742 1.00 86.56 114 GLY A O 1
ATOM 941 N N . CYS A 1 115 ? -11.026 -10.154 24.196 1.00 86.56 115 CYS A N 1
ATOM 942 C CA . CYS A 1 115 ? -10.545 -10.529 25.523 1.00 86.56 115 CYS A CA 1
ATOM 943 C C . CYS A 1 115 ? -11.306 -9.799 26.634 1.00 86.56 115 CYS A C 1
ATOM 945 O O . CYS A 1 115 ? -11.372 -8.574 26.635 1.00 86.56 115 CYS A O 1
ATOM 947 N N . ASP A 1 116 ? -11.703 -10.528 27.679 1.00 85.88 116 ASP A N 1
ATOM 948 C CA . ASP A 1 116 ? -12.322 -9.955 28.890 1.00 85.88 116 ASP A CA 1
ATOM 949 C C . ASP A 1 116 ? -11.401 -8.993 29.670 1.00 85.88 116 ASP A C 1
ATOM 951 O O . ASP A 1 116 ? -11.837 -8.341 30.616 1.00 85.88 116 ASP A O 1
ATOM 955 N N . ASN A 1 117 ? -10.124 -8.901 29.287 1.00 88.62 117 ASN A N 1
ATOM 956 C CA . ASN A 1 117 ? -9.128 -8.041 29.913 1.00 88.62 117 ASN A CA 1
ATOM 957 C C . ASN A 1 117 ? -8.849 -6.800 29.063 1.00 88.62 117 ASN A C 1
ATOM 959 O O . ASN A 1 117 ? -8.862 -6.861 27.832 1.00 88.62 117 ASN A O 1
ATOM 963 N N . GLU A 1 118 ? -8.520 -5.705 29.743 1.00 90.81 118 GLU A N 1
ATOM 964 C CA . GLU A 1 118 ? -8.085 -4.456 29.122 1.00 90.81 118 GLU A CA 1
ATOM 965 C C . GLU A 1 118 ? -6.835 -4.616 28.229 1.00 90.81 118 GLU A C 1
ATOM 967 O O . GLU A 1 118 ? -6.044 -5.548 28.426 1.00 90.81 118 GLU A O 1
ATOM 972 N N . PRO A 1 119 ? -6.622 -3.707 27.252 1.00 92.44 119 PRO A N 1
ATOM 973 C CA . PRO A 1 119 ? -5.453 -3.736 26.389 1.00 92.44 119 PRO A CA 1
ATOM 974 C C . PRO A 1 119 ? -4.179 -3.602 27.221 1.00 92.44 119 PRO A C 1
ATOM 976 O O . PRO A 1 119 ? -4.026 -2.693 28.036 1.00 92.44 119 PRO A O 1
ATOM 979 N N . THR A 1 120 ? -3.231 -4.500 26.992 1.00 94.81 120 THR A N 1
ATOM 980 C CA . THR A 1 120 ? -1.932 -4.444 27.665 1.00 94.81 120 THR A CA 1
ATOM 981 C C . THR A 1 120 ? -1.081 -3.285 27.126 1.00 94.81 120 THR A C 1
ATOM 983 O O . THR A 1 120 ? -1.239 -2.888 25.968 1.00 94.81 120 THR A O 1
ATOM 986 N N . PRO A 1 121 ? -0.094 -2.784 27.896 1.00 94.88 121 PRO A N 1
ATOM 987 C CA . PRO A 1 121 ? 0.817 -1.741 27.416 1.00 94.88 121 PRO A CA 1
ATOM 988 C C . PRO A 1 121 ? 1.544 -2.098 26.110 1.00 94.88 121 PRO A C 1
ATOM 990 O O . PRO A 1 121 ? 1.799 -1.222 25.290 1.00 94.88 121 PRO A O 1
ATOM 993 N N . ILE A 1 122 ? 1.844 -3.386 25.898 1.00 95.62 122 ILE A N 1
ATOM 994 C CA . ILE A 1 122 ? 2.492 -3.884 24.675 1.00 95.62 122 ILE A CA 1
ATOM 995 C C . ILE A 1 122 ? 1.552 -3.742 23.470 1.00 95.62 122 ILE A C 1
ATOM 997 O O . ILE A 1 122 ? 1.974 -3.291 22.410 1.00 95.62 122 ILE A O 1
ATOM 1001 N N . GLN A 1 123 ? 0.272 -4.081 23.637 1.00 95.25 123 GLN A N 1
ATOM 1002 C CA . GLN A 1 123 ? -0.733 -3.945 22.578 1.00 95.25 123 GLN A CA 1
ATOM 1003 C C . GLN A 1 123 ? -0.983 -2.472 22.226 1.00 95.25 123 GLN A C 1
ATOM 1005 O O . GLN A 1 123 ? -1.133 -2.137 21.054 1.00 95.25 123 GLN A O 1
ATOM 1010 N N . GLU A 1 124 ? -0.979 -1.577 23.218 1.00 94.12 124 GLU A N 1
ATOM 1011 C CA . GLU A 1 124 ? -1.082 -0.129 22.983 1.00 94.12 124 GLU A CA 1
ATOM 1012 C C . GLU A 1 124 ? 0.140 0.423 22.226 1.00 94.12 124 GLU A C 1
ATOM 1014 O O . GLU A 1 124 ? 0.001 1.249 21.320 1.00 94.12 124 GLU A O 1
ATOM 1019 N N . GLU A 1 125 ? 1.348 -0.055 22.542 1.00 94.81 125 GLU A N 1
ATOM 1020 C CA . GLU A 1 125 ? 2.566 0.303 21.806 1.00 94.81 125 GLU A CA 1
ATOM 1021 C C . GLU A 1 125 ? 2.529 -0.202 20.353 1.00 94.81 125 GLU A C 1
ATOM 1023 O O . GLU A 1 125 ? 2.872 0.538 19.421 1.00 94.81 125 GLU A O 1
ATOM 1028 N N . GLU A 1 126 ? 2.064 -1.435 20.140 1.00 95.19 126 GLU A N 1
ATOM 1029 C CA . GLU A 1 126 ? 1.878 -2.019 18.811 1.00 95.19 126 GLU A CA 1
ATOM 1030 C C . GLU A 1 126 ? 0.859 -1.218 17.991 1.00 95.19 126 GLU A C 1
ATOM 1032 O O . GLU A 1 126 ? 1.152 -0.806 16.863 1.00 95.19 126 GLU A O 1
ATOM 1037 N N . PHE A 1 127 ? -0.293 -0.896 18.587 1.00 93.38 127 PHE A N 1
ATOM 1038 C CA . PHE A 1 127 ? -1.308 -0.046 17.971 1.00 93.38 127 PHE A CA 1
ATOM 1039 C C . PHE A 1 127 ? -0.746 1.326 17.593 1.00 93.38 127 PHE A C 1
ATOM 1041 O O . PHE A 1 127 ? -0.910 1.768 16.455 1.00 93.38 127 PHE A O 1
ATOM 1048 N N . SER A 1 128 ? -0.033 1.988 18.508 1.00 92.38 128 SER A N 1
ATOM 1049 C CA . SER A 1 128 ? 0.588 3.294 18.258 1.00 92.38 128 SER A CA 1
ATOM 1050 C C . SER A 1 128 ? 1.590 3.237 17.100 1.00 92.38 128 SER A C 1
ATOM 1052 O O . SER A 1 128 ? 1.598 4.114 16.229 1.00 92.38 128 SER A O 1
ATOM 1054 N N . THR A 1 129 ? 2.390 2.172 17.030 1.00 94.12 129 THR A N 1
ATOM 1055 C CA . THR A 1 129 ? 3.361 1.953 15.950 1.00 94.12 129 THR A CA 1
ATOM 1056 C C . THR A 1 129 ? 2.669 1.783 14.596 1.00 94.12 129 THR A C 1
ATOM 1058 O O . THR A 1 129 ? 3.050 2.433 13.615 1.00 94.12 129 THR A O 1
ATOM 1061 N N . LEU A 1 130 ? 1.624 0.953 14.536 1.00 92.69 130 LEU A N 1
ATOM 1062 C CA . LEU A 1 130 ? 0.812 0.757 13.332 1.00 92.69 130 LEU A CA 1
ATOM 1063 C C . LEU A 1 130 ? 0.124 2.062 12.913 1.00 92.69 130 LEU A C 1
ATOM 1065 O O . LEU A 1 130 ? 0.213 2.471 11.753 1.00 92.69 130 LEU A O 1
ATOM 1069 N N . HIS A 1 131 ? -0.490 2.767 13.862 1.00 89.31 131 HIS A N 1
ATOM 1070 C CA . HIS A 1 131 ? -1.183 4.031 13.635 1.00 89.31 131 HIS A CA 1
ATOM 1071 C C . HIS A 1 131 ? -0.254 5.098 13.031 1.00 89.31 131 HIS A C 1
ATOM 1073 O O . HIS A 1 131 ? -0.580 5.711 12.008 1.00 89.31 131 HIS A O 1
ATOM 1079 N N . GLN A 1 132 ? 0.952 5.270 13.583 1.00 90.50 132 GLN A N 1
ATOM 1080 C CA . GLN A 1 132 ? 1.952 6.188 13.029 1.00 90.50 132 GLN A CA 1
ATOM 1081 C C . GLN A 1 132 ? 2.378 5.798 11.609 1.00 90.50 132 GLN A C 1
ATOM 1083 O O . GLN A 1 132 ? 2.546 6.670 10.747 1.00 90.50 132 GLN A O 1
ATOM 1088 N N . TRP A 1 133 ? 2.530 4.498 11.340 1.00 92.88 133 TRP A N 1
ATOM 1089 C CA . TRP A 1 133 ? 2.858 4.005 10.005 1.00 92.88 133 TRP A CA 1
ATOM 1090 C C . TRP A 1 133 ? 1.757 4.363 8.994 1.00 92.88 133 TRP A C 1
ATOM 1092 O O . TRP A 1 133 ? 2.066 4.881 7.914 1.00 92.88 133 TRP A O 1
ATOM 1102 N N . PHE A 1 134 ? 0.481 4.173 9.348 1.00 90.38 134 PHE A N 1
ATOM 1103 C CA . PHE A 1 134 ? -0.652 4.527 8.487 1.00 90.38 134 PHE A CA 1
ATOM 1104 C C . PHE A 1 134 ? -0.738 6.031 8.214 1.00 90.38 134 PHE A C 1
ATOM 1106 O O . PHE A 1 134 ? -0.923 6.427 7.061 1.00 90.38 134 PHE A O 1
ATOM 1113 N N . ILE A 1 135 ? -0.550 6.879 9.233 1.00 89.44 135 ILE A N 1
ATOM 1114 C CA . ILE A 1 135 ? -0.523 8.342 9.061 1.00 89.44 135 ILE A CA 1
ATOM 1115 C C . ILE A 1 135 ? 0.585 8.745 8.084 1.00 89.44 135 ILE A C 1
ATOM 1117 O O . ILE A 1 135 ? 0.339 9.498 7.138 1.00 89.44 135 ILE A O 1
ATOM 1121 N N . LYS A 1 136 ? 1.801 8.227 8.286 1.00 92.00 136 LYS A N 1
ATOM 1122 C CA . LYS A 1 136 ? 2.975 8.576 7.478 1.00 92.00 136 LYS A CA 1
ATOM 1123 C C . LYS A 1 136 ? 2.810 8.193 6.006 1.00 92.00 136 LYS A C 1
ATOM 1125 O O . LYS A 1 136 ? 3.222 8.955 5.133 1.00 92.00 136 LYS A O 1
ATOM 1130 N N . ASN A 1 137 ? 2.220 7.031 5.728 1.00 91.56 137 ASN A N 1
ATOM 1131 C CA . ASN A 1 137 ? 2.112 6.487 4.370 1.00 91.56 137 ASN A CA 1
ATOM 1132 C C . ASN A 1 137 ? 0.782 6.815 3.672 1.00 91.56 137 ASN A C 1
ATOM 1134 O O . ASN A 1 137 ? 0.626 6.531 2.481 1.00 91.56 137 ASN A O 1
ATOM 1138 N N . ARG A 1 138 ? -0.152 7.485 4.362 1.00 89.12 138 ARG A N 1
ATOM 1139 C CA . ARG A 1 138 ? -1.433 7.945 3.806 1.00 89.12 138 ARG A CA 1
ATOM 1140 C C . ARG A 1 138 ? -1.310 8.613 2.428 1.00 89.12 138 ARG A C 1
ATOM 1142 O O . ARG A 1 138 ? -2.082 8.238 1.542 1.00 89.12 138 ARG A O 1
ATOM 1149 N N . PRO A 1 139 ? -0.389 9.576 2.201 1.00 91.44 139 PRO A N 1
ATOM 1150 C CA . PRO A 1 139 ? -0.335 10.296 0.929 1.00 91.44 139 PRO A CA 1
ATOM 1151 C C . PRO A 1 139 ? 0.012 9.399 -0.261 1.00 91.44 139 PRO A C 1
ATOM 1153 O O . PRO A 1 139 ? -0.339 9.734 -1.390 1.00 91.44 139 PRO A O 1
ATOM 1156 N N . GLU A 1 140 ? 0.694 8.274 -0.019 1.00 91.06 140 GLU A N 1
ATOM 1157 C CA . GLU A 1 140 ? 1.047 7.323 -1.070 1.00 91.06 140 GLU A CA 1
ATOM 1158 C C . GLU A 1 140 ? -0.118 6.369 -1.381 1.00 91.06 140 GLU A C 1
ATOM 1160 O O . GLU A 1 140 ? -0.315 6.040 -2.542 1.00 91.06 140 GLU A O 1
ATOM 1165 N N . VAL A 1 141 ? -0.938 5.973 -0.402 1.00 91.75 141 VAL A N 1
ATOM 1166 C CA . VAL A 1 141 ? -1.977 4.939 -0.604 1.00 91.75 141 VAL A CA 1
ATOM 1167 C C . VAL A 1 141 ? -3.358 5.517 -0.941 1.00 91.75 141 VAL A C 1
ATOM 1169 O O . VAL A 1 141 ? -4.029 5.014 -1.842 1.00 91.75 141 VAL A O 1
ATOM 1172 N N . VAL A 1 142 ? -3.791 6.594 -0.273 1.00 89.50 142 VAL A N 1
ATOM 1173 C CA . VAL A 1 142 ? -5.157 7.145 -0.420 1.00 89.50 142 VAL A CA 1
ATOM 1174 C C . VAL A 1 142 ? -5.526 7.508 -1.865 1.00 89.50 142 VAL A C 1
ATOM 1176 O O . VAL A 1 142 ? -6.639 7.185 -2.286 1.00 89.50 142 VAL A O 1
ATOM 1179 N N . PRO A 1 143 ? -4.652 8.143 -2.672 1.00 90.88 143 PRO A N 1
ATOM 1180 C CA . PRO A 1 143 ? -4.993 8.447 -4.061 1.00 90.88 143 PRO A CA 1
ATOM 1181 C C . PRO A 1 143 ? -5.253 7.195 -4.907 1.00 90.88 143 PRO A C 1
ATOM 1183 O O . PRO A 1 143 ? -6.135 7.212 -5.766 1.00 90.88 143 PRO A O 1
ATOM 1186 N N . AL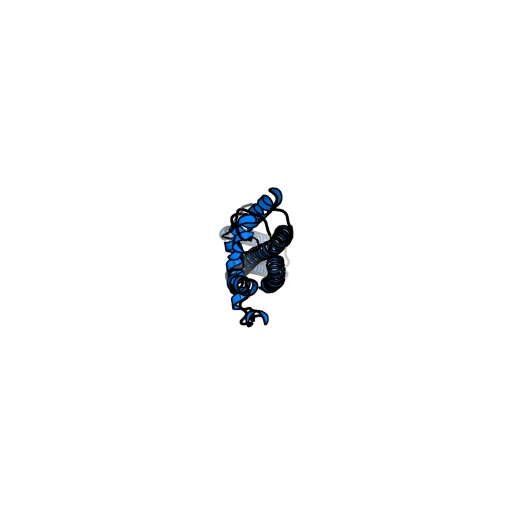A A 1 144 ? -4.497 6.119 -4.671 1.00 91.12 144 ALA A N 1
ATOM 1187 C CA . ALA A 1 144 ? -4.685 4.847 -5.358 1.00 91.12 144 ALA A CA 1
ATOM 1188 C C . ALA A 1 144 ? -5.973 4.163 -4.897 1.00 91.12 144 ALA A C 1
ATOM 1190 O O . ALA A 1 144 ? -6.751 3.722 -5.739 1.00 91.12 144 ALA A O 1
ATOM 1191 N N . TRP A 1 145 ? -6.242 4.166 -3.588 1.00 91.06 145 TRP A N 1
ATOM 1192 C CA . TRP A 1 145 ? -7.491 3.647 -3.035 1.00 91.06 145 TRP A CA 1
ATOM 1193 C C . TRP A 1 145 ? -8.719 4.330 -3.634 1.00 91.06 145 TRP A C 1
ATOM 1195 O O . TRP A 1 145 ? -9.647 3.662 -4.073 1.00 91.06 145 TRP A O 1
ATOM 1205 N N . ARG A 1 146 ? -8.713 5.666 -3.715 1.00 89.06 146 ARG A N 1
ATOM 1206 C CA . ARG A 1 146 ? -9.833 6.417 -4.294 1.00 89.06 146 ARG A CA 1
ATOM 1207 C C . ARG A 1 146 ? -10.094 6.009 -5.742 1.00 89.06 146 ARG A C 1
ATOM 1209 O O . ARG A 1 146 ? -11.230 5.749 -6.106 1.00 89.06 146 ARG A O 1
ATOM 1216 N N . ARG A 1 147 ? -9.036 5.886 -6.551 1.00 90.31 147 ARG A N 1
ATOM 1217 C CA . ARG A 1 147 ? -9.163 5.417 -7.942 1.00 90.31 147 ARG A CA 1
ATOM 1218 C C . ARG A 1 147 ? -9.695 3.994 -8.030 1.00 90.31 147 ARG A C 1
ATOM 1220 O O . ARG A 1 147 ? -10.483 3.714 -8.924 1.00 90.31 147 ARG A O 1
ATOM 1227 N N . PHE A 1 148 ? -9.246 3.113 -7.142 1.00 91.06 148 PHE A N 1
ATOM 1228 C CA . PHE A 1 148 ? -9.773 1.759 -7.044 1.00 91.06 148 PHE A CA 1
ATOM 1229 C C . PHE A 1 148 ? -11.268 1.787 -6.745 1.00 91.06 148 PHE A C 1
ATOM 1231 O O . PHE A 1 148 ? -12.039 1.227 -7.515 1.00 91.06 148 PHE A O 1
ATOM 1238 N N . HIS A 1 149 ? -11.672 2.495 -5.692 1.00 86.19 149 HIS A N 1
ATOM 1239 C CA . HIS A 1 149 ? -13.066 2.635 -5.294 1.00 86.19 149 HIS A CA 1
ATOM 1240 C C . HIS A 1 149 ? -13.937 3.189 -6.435 1.00 86.19 149 HIS A C 1
ATOM 1242 O O . HIS A 1 149 ? -14.984 2.626 -6.727 1.00 86.19 149 HIS A O 1
ATOM 1248 N N . ASP A 1 150 ? -13.474 4.226 -7.142 1.00 87.06 150 ASP A N 1
ATOM 1249 C CA . ASP A 1 150 ? -14.202 4.833 -8.268 1.00 87.06 150 ASP A CA 1
ATOM 1250 C C . ASP A 1 150 ? -14.362 3.888 -9.480 1.00 87.06 150 ASP A C 1
ATOM 1252 O O . ASP A 1 150 ? -15.267 4.067 -10.293 1.00 87.06 150 ASP A O 1
ATOM 1256 N N . GLN A 1 151 ? -13.470 2.904 -9.639 1.00 88.69 151 GLN A N 1
ATOM 1257 C CA . GLN A 1 151 ? -13.483 1.935 -10.746 1.00 88.69 151 GLN A CA 1
ATOM 1258 C C . GLN A 1 151 ? -14.112 0.589 -10.370 1.00 88.69 151 GLN A C 1
ATOM 1260 O O . GLN A 1 151 ? -14.419 -0.217 -11.253 1.00 88.69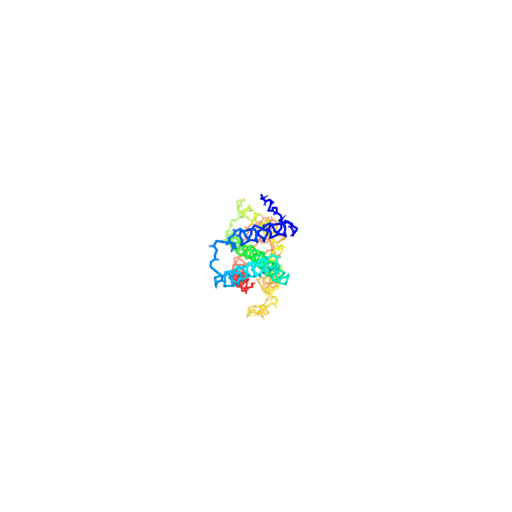 151 GLN A O 1
ATOM 1265 N N . ARG A 1 152 ? -14.242 0.309 -9.073 1.00 84.94 152 ARG A N 1
ATOM 1266 C CA . ARG A 1 152 ? -14.751 -0.953 -8.545 1.00 84.94 152 ARG A CA 1
ATOM 1267 C C . ARG A 1 152 ? -16.256 -1.044 -8.777 1.00 84.94 152 ARG A C 1
ATOM 1269 O O . ARG A 1 152 ? -16.982 -0.061 -8.684 1.00 84.94 152 ARG A O 1
ATOM 1276 N N . THR A 1 153 ? -16.737 -2.251 -9.067 1.00 79.12 153 THR A N 1
ATOM 1277 C CA . THR A 1 153 ? -18.180 -2.516 -9.056 1.00 79.12 153 THR A CA 1
ATOM 1278 C C . THR A 1 153 ? -18.633 -2.706 -7.607 1.00 79.12 153 THR A C 1
ATOM 1280 O O . THR A 1 153 ? -18.023 -3.523 -6.916 1.00 79.12 153 THR A O 1
ATOM 1283 N N . PRO A 1 154 ? -19.678 -1.999 -7.144 1.00 73.19 154 PRO A N 1
ATOM 1284 C CA . PRO A 1 154 ? -20.167 -2.143 -5.778 1.00 73.19 154 PRO A CA 1
ATOM 1285 C C . PRO A 1 154 ? -20.487 -3.598 -5.424 1.00 73.19 154 PRO A C 1
ATOM 1287 O O . PRO A 1 154 ? -21.098 -4.317 -6.221 1.00 73.19 154 PRO A O 1
ATOM 1290 N N . MET A 1 155 ? -20.082 -4.044 -4.235 1.00 68.00 155 MET A N 1
ATOM 1291 C CA . MET A 1 155 ? -20.374 -5.405 -3.771 1.00 68.00 155 MET A CA 1
ATOM 1292 C C . MET A 1 155 ? -21.835 -5.538 -3.316 1.00 68.00 155 MET A C 1
ATOM 1294 O O . MET A 1 155 ? -22.484 -4.565 -2.941 1.00 68.00 155 MET A O 1
ATOM 1298 N N . ALA A 1 156 ? -22.373 -6.763 -3.319 1.00 59.81 156 ALA A N 1
ATOM 1299 C CA . ALA A 1 156 ? -23.771 -7.016 -2.952 1.00 59.81 156 ALA A CA 1
ATOM 1300 C C . ALA A 1 156 ? -24.122 -6.514 -1.538 1.00 59.81 156 ALA A C 1
ATOM 1302 O O . ALA A 1 156 ? -25.196 -5.951 -1.345 1.00 59.81 156 ALA A O 1
ATOM 1303 N N . HIS A 1 157 ? -23.198 -6.648 -0.579 1.00 61.38 157 HIS A N 1
ATOM 1304 C CA . HIS A 1 157 ? -23.361 -6.154 0.791 1.00 61.38 157 HIS A CA 1
ATOM 1305 C C . HIS A 1 157 ? -23.363 -4.620 0.898 1.00 61.38 157 HIS A C 1
ATOM 1307 O O . HIS A 1 157 ? -23.891 -4.089 1.867 1.00 61.38 157 HIS A O 1
ATOM 1313 N N . GLU A 1 158 ? -22.861 -3.888 -0.105 1.00 63.97 158 GLU A N 1
ATOM 1314 C CA . GLU A 1 158 ? -22.912 -2.418 -0.106 1.00 63.97 158 GLU A CA 1
ATOM 1315 C C . GLU A 1 158 ? -24.315 -1.868 -0.389 1.00 63.97 158 GLU A C 1
ATOM 1317 O O . GLU A 1 158 ? -24.637 -0.734 -0.031 1.00 63.97 158 GLU A O 1
ATOM 1322 N N . ASN A 1 159 ? -25.167 -2.695 -0.999 1.00 60.78 159 ASN A N 1
ATOM 1323 C CA . ASN A 1 159 ? -26.522 -2.336 -1.404 1.00 60.78 159 ASN A CA 1
ATOM 1324 C C . ASN A 1 159 ? -27.588 -2.702 -0.360 1.00 60.78 159 ASN A C 1
ATOM 1326 O O . ASN A 1 159 ? -28.767 -2.423 -0.585 1.00 60.78 159 ASN A O 1
ATOM 1330 N N . TYR A 1 160 ? -27.212 -3.314 0.771 1.00 54.16 160 TYR A N 1
ATOM 1331 C CA . TYR A 1 160 ? -28.172 -3.639 1.823 1.00 54.16 160 TYR A CA 1
ATOM 1332 C C . TYR A 1 160 ? -28.504 -2.397 2.676 1.00 54.16 160 TYR A C 1
ATOM 1334 O O . TYR A 1 160 ? -27.613 -1.718 3.209 1.00 54.16 160 TYR A O 1
ATOM 1342 N N . PRO A 1 161 ? -29.797 -2.058 2.817 1.00 47.59 161 PRO A N 1
ATOM 1343 C CA . PRO A 1 161 ? -30.247 -0.968 3.663 1.00 47.59 161 PRO A CA 1
ATOM 1344 C C . PRO A 1 161 ? -30.420 -1.484 5.093 1.00 47.59 161 PRO A C 1
ATOM 1346 O O . PRO A 1 161 ? -31.546 -1.565 5.574 1.00 47.59 161 PRO A O 1
ATOM 1349 N N . ASP A 1 162 ? -29.336 -1.870 5.763 1.00 56.53 162 ASP A N 1
ATOM 1350 C CA . ASP A 1 162 ? -29.425 -2.308 7.157 1.00 56.53 162 ASP A CA 1
ATOM 1351 C C . ASP A 1 162 ? -28.762 -1.314 8.128 1.00 56.53 162 ASP A C 1
ATOM 1353 O O . ASP A 1 162 ? -27.926 -0.487 7.744 1.00 56.53 162 ASP A O 1
ATOM 1357 N N . LYS A 1 163 ? -29.297 -1.292 9.355 1.00 55.16 163 LYS A N 1
ATOM 1358 C CA . LYS A 1 163 ? -29.123 -0.260 10.396 1.00 55.16 163 LYS A CA 1
ATOM 1359 C C . LYS A 1 163 ? -28.031 -0.612 11.414 1.00 55.16 163 LYS A C 1
ATOM 1361 O O . LYS A 1 163 ? -27.935 0.064 12.440 1.00 55.16 163 LYS A O 1
ATOM 1366 N N . SER A 1 164 ? -27.265 -1.676 11.180 1.00 66.19 164 SER A N 1
ATOM 1367 C CA . SER A 1 164 ? -26.292 -2.179 12.150 1.00 66.19 164 SER A CA 1
ATOM 1368 C C . SER A 1 164 ? -25.075 -1.252 12.277 1.00 66.19 164 SER A C 1
ATOM 1370 O O . SER A 1 164 ? -24.738 -0.497 11.358 1.00 66.19 164 SER A O 1
ATOM 1372 N N . LEU A 1 165 ? -24.392 -1.305 13.426 1.00 64.88 165 LEU A N 1
ATOM 1373 C CA . LEU A 1 165 ? -23.129 -0.592 13.643 1.00 64.88 165 LEU A CA 1
ATOM 1374 C C . LEU A 1 165 ? -22.097 -0.981 12.571 1.00 64.88 165 LEU A C 1
ATOM 1376 O O . LEU A 1 165 ? -21.421 -0.109 12.020 1.00 64.88 165 LEU A O 1
ATOM 1380 N N . ALA A 1 166 ? -22.048 -2.270 12.219 1.00 64.38 166 ALA A N 1
ATOM 1381 C CA . ALA A 1 166 ? -21.203 -2.795 11.154 1.00 64.38 166 ALA A CA 1
ATOM 1382 C C . ALA A 1 166 ? -21.439 -2.084 9.812 1.00 64.38 166 ALA A C 1
ATOM 1384 O O . ALA A 1 166 ? -20.477 -1.669 9.168 1.00 64.38 166 ALA A O 1
ATOM 1385 N N . ASP A 1 167 ? -22.693 -1.857 9.417 1.00 66.81 167 ASP A N 1
ATOM 1386 C CA . ASP A 1 167 ? -23.013 -1.198 8.143 1.00 66.81 167 ASP A CA 1
ATOM 1387 C C . ASP A 1 167 ? -22.620 0.279 8.125 1.00 66.81 167 ASP A C 1
ATOM 1389 O O . ASP A 1 167 ? -22.147 0.785 7.106 1.00 66.81 167 ASP A O 1
ATOM 1393 N N . ASN A 1 168 ? -22.785 0.984 9.248 1.00 69.62 168 ASN A N 1
ATOM 1394 C CA . ASN A 1 168 ? -22.393 2.390 9.365 1.00 69.62 168 ASN A CA 1
ATOM 1395 C C . ASN A 1 168 ? -20.869 2.558 9.308 1.00 69.62 168 ASN A C 1
ATOM 1397 O O . ASN A 1 168 ? -20.365 3.454 8.623 1.00 69.62 168 ASN A O 1
ATOM 1401 N N . VAL A 1 169 ? -20.142 1.674 9.996 1.00 68.75 169 VAL A N 1
ATOM 1402 C CA . VAL A 1 169 ? -18.678 1.611 9.967 1.00 68.75 169 VAL A CA 1
ATOM 1403 C C . VAL A 1 169 ? -18.186 1.295 8.554 1.00 68.75 169 VAL A C 1
ATOM 1405 O O . VAL A 1 169 ? -17.356 2.027 8.014 1.00 68.75 169 VAL A O 1
ATOM 1408 N N . LEU A 1 170 ? -18.732 0.258 7.916 1.00 68.75 170 LEU A N 1
ATOM 1409 C CA . LEU A 1 170 ? -18.364 -0.142 6.557 1.00 68.75 170 LEU A CA 1
ATOM 1410 C C . LEU A 1 170 ? -18.626 0.984 5.546 1.00 68.75 170 LEU A C 1
ATOM 1412 O O . LEU A 1 170 ? -17.708 1.370 4.823 1.00 68.75 170 LEU A O 1
ATOM 1416 N N . LYS A 1 171 ? -19.819 1.597 5.563 1.00 70.88 171 LYS A N 1
ATOM 1417 C CA . LYS A 1 171 ? -20.190 2.701 4.655 1.00 70.88 171 LYS A CA 1
ATOM 1418 C C . LYS A 1 171 ? -19.252 3.898 4.753 1.00 70.88 171 LYS A C 1
ATOM 1420 O O . LYS A 1 171 ? -18.857 4.457 3.730 1.00 70.88 171 LYS A O 1
ATOM 1425 N N . ARG A 1 172 ? -18.882 4.304 5.973 1.00 68.81 172 ARG A N 1
ATOM 1426 C CA . ARG A 1 172 ? -17.930 5.407 6.179 1.00 68.81 172 ARG A CA 1
ATOM 1427 C C . ARG A 1 172 ? -16.543 5.048 5.632 1.00 68.81 172 ARG A C 1
ATOM 1429 O O . ARG A 1 172 ? -15.887 5.896 5.029 1.00 68.81 172 ARG A O 1
ATOM 1436 N N . ASN A 1 173 ? -16.134 3.792 5.789 1.00 67.88 173 ASN A N 1
ATOM 1437 C CA . ASN A 1 173 ? -14.777 3.339 5.495 1.00 67.88 173 ASN A CA 1
ATOM 1438 C C . ASN A 1 173 ? -14.547 2.873 4.054 1.00 67.88 173 ASN A C 1
ATOM 1440 O O . ASN A 1 173 ? -13.395 2.784 3.641 1.00 67.88 173 ASN A O 1
ATOM 1444 N N . TRP A 1 174 ? -15.587 2.619 3.255 1.00 69.81 174 TRP A N 1
ATOM 1445 C CA . TRP A 1 174 ? -15.406 2.256 1.840 1.00 69.81 174 TRP A CA 1
ATOM 1446 C C . TRP A 1 174 ? -14.662 3.345 1.053 1.00 69.81 174 TRP A C 1
ATOM 1448 O O . TRP A 1 174 ? -13.760 3.051 0.266 1.00 69.81 174 TRP A O 1
ATOM 1458 N N . THR A 1 175 ? -14.978 4.616 1.320 1.00 69.44 175 THR A N 1
ATOM 1459 C CA . THR A 1 175 ? -14.377 5.761 0.608 1.00 69.44 175 THR A CA 1
ATOM 1460 C C . THR A 1 175 ? -13.023 6.208 1.169 1.00 69.44 175 THR A C 1
ATOM 1462 O O . THR A 1 175 ? -12.166 6.670 0.410 1.00 69.44 175 THR A O 1
ATOM 1465 N N . ASP A 1 176 ? -12.809 6.062 2.479 1.00 75.62 176 ASP A N 1
ATOM 1466 C CA . ASP A 1 176 ? -11.526 6.296 3.147 1.00 75.62 176 ASP A CA 1
ATOM 1467 C C . ASP A 1 176 ? -11.312 5.203 4.210 1.00 75.62 176 ASP A C 1
ATOM 1469 O O . ASP A 1 176 ? -11.785 5.349 5.344 1.00 75.62 176 ASP A O 1
ATOM 1473 N N . PRO A 1 177 ? -10.593 4.115 3.877 1.00 69.19 177 PRO A N 1
ATOM 1474 C CA . PRO A 1 177 ? -10.433 2.961 4.759 1.00 69.19 177 PRO A CA 1
ATOM 1475 C C . PRO A 1 177 ? -9.611 3.329 5.987 1.00 69.19 177 PRO A C 1
ATOM 1477 O O . PRO A 1 177 ? -9.658 2.653 7.005 1.00 69.19 177 PRO A O 1
ATOM 1480 N N . PHE A 1 178 ? -8.880 4.437 5.926 1.00 68.88 178 PHE A N 1
ATOM 1481 C CA . PHE A 1 178 ? -8.085 4.899 7.037 1.00 68.88 178 PHE A CA 1
ATOM 1482 C C . PHE A 1 178 ? -8.863 5.785 8.015 1.00 68.88 178 PHE A C 1
ATOM 1484 O O . PHE A 1 178 ? -8.386 6.025 9.123 1.00 68.88 178 PHE A O 1
ATOM 1491 N N . SER A 1 179 ? -10.037 6.295 7.623 1.00 72.00 179 SER A N 1
ATOM 1492 C CA . SER A 1 179 ? -10.789 7.274 8.420 1.00 72.00 179 SER A CA 1
ATOM 1493 C C . SER A 1 179 ? -11.157 6.761 9.812 1.00 72.00 179 SER A C 1
ATOM 1495 O O . SER A 1 179 ? -11.093 7.516 10.780 1.00 72.00 179 SER A O 1
ATOM 1497 N N . PHE A 1 180 ? -11.436 5.466 9.916 1.00 65.00 180 PHE A N 1
ATOM 1498 C CA . PHE A 1 180 ? -11.711 4.759 11.161 1.00 65.00 180 PHE A CA 1
ATOM 1499 C C . PHE A 1 180 ? -10.566 4.797 12.178 1.00 65.00 180 PHE A C 1
ATOM 1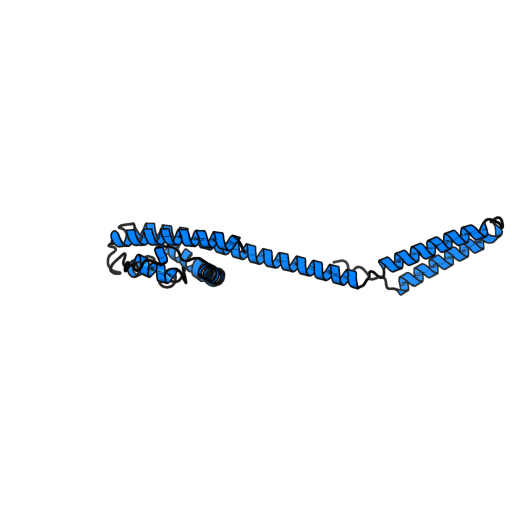501 O O . PHE A 1 180 ? -10.808 4.714 13.375 1.00 65.00 180 PHE A O 1
ATOM 1508 N N . PHE A 1 181 ? -9.323 4.945 11.720 1.00 64.06 181 PHE A N 1
ATOM 1509 C CA . PHE A 1 181 ? -8.138 4.763 12.560 1.00 64.06 181 PHE A CA 1
ATOM 1510 C C . PHE A 1 181 ? -7.402 6.066 12.859 1.00 64.06 181 PHE A C 1
ATOM 1512 O O . PHE A 1 181 ? -6.445 6.039 13.614 1.00 64.06 181 PHE A O 1
ATOM 1519 N N . TYR A 1 182 ? -7.825 7.203 12.294 1.00 65.56 182 TYR A N 1
ATOM 1520 C CA . TYR A 1 182 ? -7.141 8.487 12.501 1.00 65.56 182 TYR A CA 1
ATOM 1521 C C . TYR A 1 182 ? -7.534 9.228 13.779 1.00 65.56 182 TYR A C 1
ATOM 1523 O O . TYR A 1 182 ? -6.821 10.140 14.197 1.00 65.56 182 TYR A O 1
ATOM 1531 N N . GLN A 1 183 ? -8.695 8.913 14.352 1.00 66.81 183 GLN A N 1
ATOM 1532 C CA . GLN A 1 183 ? -9.210 9.583 15.547 1.00 66.81 183 GLN A CA 1
ATOM 1533 C C . GLN A 1 183 ? -8.814 8.901 16.866 1.00 66.81 183 GLN A C 1
ATOM 1535 O O . GLN A 1 183 ? -8.447 9.628 17.799 1.00 66.81 183 GLN A O 1
ATOM 1540 N N . PRO A 1 184 ? -8.835 7.560 16.981 1.00 69.88 184 PRO A N 1
ATOM 1541 C CA . PRO A 1 184 ? -8.510 6.921 18.243 1.00 69.88 184 PRO A CA 1
ATOM 1542 C C . PRO A 1 184 ? -7.000 6.944 18.495 1.00 69.88 184 PRO A C 1
ATOM 1544 O O . PRO A 1 184 ? -6.197 6.419 17.731 1.00 69.88 184 PRO A O 1
ATOM 1547 N N . LEU A 1 185 ? -6.619 7.570 19.610 1.00 79.56 185 LEU A N 1
ATOM 1548 C CA . LEU A 1 185 ? -5.228 7.675 20.067 1.00 79.56 185 LEU A CA 1
ATOM 1549 C C . LEU A 1 185 ? -4.735 6.416 20.802 1.00 79.56 185 LEU A C 1
ATOM 1551 O O . LEU A 1 185 ? -3.541 6.311 21.064 1.00 79.56 185 LEU A O 1
ATOM 1555 N N . SER A 1 186 ? -5.641 5.500 21.151 1.00 89.38 186 SER A N 1
ATOM 1556 C CA . SER A 1 186 ? -5.367 4.261 21.888 1.00 89.38 186 SER A CA 1
ATOM 1557 C C . SER A 1 186 ? -6.390 3.178 21.540 1.00 89.38 186 SER A C 1
ATOM 1559 O O . SER A 1 186 ? -7.494 3.493 21.075 1.00 89.38 186 SER A O 1
ATOM 1561 N N . LEU A 1 187 ? -6.054 1.915 21.811 1.00 89.44 187 LEU A N 1
ATOM 1562 C CA . LEU A 1 187 ? -6.976 0.785 21.669 1.00 89.44 187 LEU A CA 1
ATOM 1563 C C . LEU A 1 187 ? -8.191 0.936 22.579 1.00 89.44 187 LEU A C 1
ATOM 1565 O O . LEU A 1 187 ? -9.302 0.608 22.168 1.00 89.44 187 LEU A O 1
ATOM 1569 N N . TRP A 1 188 ? -8.007 1.488 23.780 1.00 89.81 188 TRP A N 1
ATOM 1570 C CA . TRP A 1 188 ? -9.136 1.784 24.660 1.00 89.81 188 TRP A CA 1
ATOM 1571 C C . TRP A 1 188 ? -10.128 2.747 24.012 1.00 89.81 188 TRP A C 1
ATOM 1573 O O . TRP A 1 188 ? -11.335 2.504 23.979 1.00 89.81 188 TRP A O 1
ATOM 1583 N N . ARG A 1 189 ? -9.620 3.860 23.476 1.00 89.31 189 ARG A N 1
ATOM 1584 C CA . ARG A 1 189 ? -10.465 4.863 22.833 1.00 89.31 189 ARG A CA 1
ATOM 1585 C C . ARG A 1 189 ? -11.157 4.293 21.604 1.00 89.31 189 ARG A C 1
ATOM 1587 O O . ARG A 1 189 ? -12.334 4.572 21.410 1.00 89.31 189 ARG A O 1
ATOM 1594 N N . LEU A 1 190 ? -10.454 3.464 20.835 1.00 87.81 190 LEU A N 1
ATOM 1595 C CA . LEU A 1 190 ? -11.047 2.720 19.732 1.00 87.81 190 LEU A CA 1
ATOM 1596 C C . LEU A 1 190 ? -12.193 1.821 20.227 1.00 87.81 190 LEU A C 1
ATOM 1598 O O . LEU A 1 190 ? -13.276 1.869 19.663 1.00 87.81 190 LEU A O 1
ATOM 1602 N N . ALA A 1 191 ? -12.001 1.052 21.301 1.00 88.25 191 ALA A N 1
ATOM 1603 C CA . ALA A 1 191 ? -13.037 0.173 21.848 1.00 88.25 191 ALA A CA 1
ATOM 1604 C C . ALA A 1 191 ? -14.296 0.938 22.298 1.00 88.25 191 ALA A C 1
ATOM 1606 O O . ALA A 1 191 ? -15.409 0.462 22.078 1.00 88.25 191 ALA A O 1
ATOM 1607 N N . VAL A 1 192 ? -14.135 2.136 22.869 1.00 86.69 192 VAL A N 1
ATOM 1608 C CA . VAL A 1 192 ? -15.263 3.010 23.234 1.00 86.69 192 VAL A CA 1
ATOM 1609 C C . VAL A 1 192 ? -15.939 3.611 21.997 1.00 86.69 192 VAL A C 1
ATOM 1611 O O . VAL A 1 192 ? -17.162 3.608 21.907 1.00 86.69 192 VAL A O 1
ATOM 1614 N N . GLU A 1 193 ? -15.170 4.103 21.020 1.00 84.88 193 GLU A N 1
ATOM 1615 C CA . GLU A 1 193 ? -15.709 4.678 19.773 1.00 84.88 193 GLU A CA 1
ATOM 1616 C C . GLU A 1 193 ? -16.453 3.642 18.915 1.00 84.88 193 GLU A C 1
ATOM 1618 O O . GLU A 1 193 ? -17.335 4.002 18.136 1.00 84.88 193 GLU A O 1
ATOM 1623 N N . LEU A 1 194 ? -16.120 2.361 19.080 1.00 81.38 194 LEU A N 1
ATOM 1624 C CA . LEU A 1 194 ? -16.808 1.230 18.461 1.00 81.38 194 LEU A CA 1
ATOM 1625 C C . LEU A 1 194 ? -17.891 0.610 19.336 1.00 81.38 194 LEU A C 1
ATOM 1627 O O . LEU A 1 194 ? -18.401 -0.448 18.983 1.00 81.38 194 LEU A O 1
ATOM 1631 N N . GLU A 1 195 ? -18.219 1.228 20.470 1.00 86.25 195 GLU A N 1
ATOM 1632 C CA . GLU A 1 195 ? -19.258 0.755 21.391 1.00 86.25 195 GLU A CA 1
ATOM 1633 C C . GLU A 1 195 ? -19.022 -0.686 21.895 1.00 86.25 195 GLU A C 1
ATOM 1635 O O . GLU A 1 195 ? -19.938 -1.345 22.387 1.00 86.25 195 GLU A O 1
ATOM 1640 N N . VAL A 1 196 ? -17.781 -1.187 21.806 1.00 86.00 196 VAL A N 1
ATOM 1641 C CA . VAL A 1 196 ? -17.380 -2.488 22.369 1.00 86.00 196 VAL A CA 1
ATOM 1642 C C . VAL A 1 196 ? -17.468 -2.428 23.877 1.00 86.00 196 VAL A C 1
ATOM 1644 O O . VAL A 1 196 ? -17.928 -3.372 24.516 1.00 86.00 196 VAL A O 1
ATOM 1647 N N . VAL A 1 197 ? -17.011 -1.301 24.418 1.00 87.81 197 VAL A N 1
ATOM 1648 C CA . VAL A 1 197 ? -17.007 -0.983 25.836 1.00 87.81 197 VAL A CA 1
ATOM 1649 C C . VAL A 1 197 ? -17.835 0.291 26.027 1.00 87.81 197 VAL A C 1
ATOM 1651 O O . VAL A 1 197 ? -17.646 1.251 25.279 1.00 87.81 197 VAL A O 1
ATOM 1654 N N . PRO A 1 198 ? -18.749 0.339 27.012 1.00 83.06 198 PRO A N 1
ATOM 1655 C CA . PRO A 1 198 ? -19.693 1.447 27.145 1.00 83.06 198 PRO A CA 1
ATOM 1656 C C . PRO A 1 198 ? -19.046 2.759 27.616 1.00 83.06 198 PRO A C 1
ATOM 1658 O O . PRO A 1 198 ? -19.545 3.836 27.293 1.00 83.06 198 PRO A O 1
ATOM 1661 N N . THR A 1 199 ? -17.969 2.696 28.408 1.00 86.44 199 THR A N 1
ATOM 1662 C CA . THR A 1 199 ? -17.314 3.874 29.005 1.00 86.44 199 THR A CA 1
ATOM 1663 C C . THR A 1 199 ? -15.802 3.678 29.168 1.00 86.44 199 THR A C 1
ATOM 1665 O O . THR A 1 199 ? -15.263 2.592 28.968 1.00 86.44 199 THR A O 1
ATOM 1668 N N . PHE A 1 200 ? -15.097 4.741 29.571 1.00 85.38 200 PHE A N 1
ATOM 1669 C CA . PHE A 1 200 ? -13.667 4.688 29.904 1.00 85.38 200 PHE A CA 1
ATOM 1670 C C . PHE A 1 200 ? -13.358 4.105 31.293 1.00 85.38 200 PHE A C 1
ATOM 1672 O O . PHE A 1 200 ? -12.195 4.027 31.671 1.00 85.38 200 PHE A O 1
ATOM 1679 N N . GLU A 1 201 ? -14.377 3.732 32.067 1.00 86.00 201 GLU A N 1
ATOM 1680 C CA . GLU A 1 201 ? -14.213 3.378 33.482 1.00 86.00 201 GLU A CA 1
ATOM 1681 C C . GLU A 1 201 ? -14.101 1.871 33.712 1.00 86.00 201 GLU A C 1
ATOM 1683 O O . GLU A 1 201 ? -13.407 1.437 34.628 1.00 86.00 201 GLU A O 1
ATOM 1688 N N . THR A 1 202 ? -14.780 1.067 32.893 1.00 85.06 202 THR A N 1
ATOM 1689 C CA . THR A 1 202 ? -14.851 -0.385 33.080 1.00 85.06 202 THR A CA 1
ATOM 1690 C C . THR A 1 202 ? -14.702 -1.096 31.751 1.00 85.06 202 THR A C 1
ATOM 1692 O O . THR A 1 202 ? -15.483 -0.845 30.836 1.00 85.06 202 THR A O 1
ATOM 1695 N N . TRP A 1 203 ? -13.751 -2.026 31.665 1.00 86.94 203 TRP A N 1
ATOM 1696 C CA . TRP A 1 203 ? -13.628 -2.929 30.526 1.00 86.94 203 TRP A CA 1
ATOM 1697 C C . TRP A 1 203 ? -14.677 -4.041 30.641 1.00 86.94 203 TRP A C 1
ATOM 1699 O O . TRP A 1 203 ? -14.491 -5.042 31.326 1.00 86.94 203 TRP A O 1
ATOM 1709 N N . THR A 1 204 ? -15.843 -3.827 30.037 1.00 87.25 204 THR A N 1
ATOM 1710 C CA . THR A 1 204 ? -16.900 -4.840 29.924 1.00 87.25 204 THR A CA 1
ATOM 1711 C C . THR A 1 204 ? -17.379 -4.862 28.487 1.00 87.25 204 THR A C 1
ATOM 1713 O O . THR A 1 204 ? -17.940 -3.878 28.007 1.00 87.25 204 THR A O 1
ATOM 1716 N N . GLN A 1 205 ? -17.101 -5.966 27.800 1.00 84.75 205 GLN A N 1
ATOM 1717 C CA . GLN A 1 205 ? -17.327 -6.088 26.367 1.00 84.75 205 GLN A CA 1
ATOM 1718 C C . GLN A 1 205 ? -18.743 -6.567 26.053 1.00 84.75 205 GLN A C 1
ATOM 1720 O O . GLN A 1 205 ? -19.316 -7.384 26.774 1.00 84.75 205 GLN A O 1
ATOM 1725 N N . SER A 1 206 ? -19.289 -6.093 24.936 1.00 86.38 206 SER A N 1
ATOM 1726 C CA . SER A 1 206 ? -20.509 -6.642 24.342 1.00 86.38 206 SER A CA 1
ATOM 1727 C C . SER A 1 206 ? -20.167 -7.710 23.297 1.00 86.38 206 SER A C 1
ATOM 1729 O O . SER A 1 206 ? -19.652 -7.385 22.229 1.00 86.38 206 SER A O 1
ATOM 1731 N N . GLU A 1 207 ? -20.473 -8.983 23.573 1.00 87.50 207 GLU A N 1
ATOM 1732 C CA . GLU A 1 207 ? -20.183 -10.112 22.665 1.00 87.50 207 GLU A CA 1
ATOM 1733 C C . GLU A 1 207 ? -20.817 -9.940 21.270 1.00 87.50 207 GLU A C 1
ATOM 1735 O O . GLU A 1 207 ? -20.211 -10.294 20.252 1.00 87.50 207 GLU A O 1
ATOM 1740 N N . ASP A 1 208 ? -22.010 -9.341 21.210 1.00 87.50 208 ASP A N 1
ATOM 1741 C CA . ASP A 1 208 ? -22.691 -9.011 19.954 1.00 87.50 208 ASP A CA 1
ATOM 1742 C C . ASP A 1 208 ? -21.879 -7.992 19.136 1.00 87.50 208 ASP A C 1
ATOM 1744 O O . ASP A 1 208 ? -21.576 -8.214 17.961 1.00 87.50 208 ASP A O 1
ATOM 1748 N N . VAL A 1 209 ? -21.411 -6.916 19.778 1.00 84.31 209 VAL A N 1
ATOM 1749 C CA . VAL A 1 209 ? -20.597 -5.882 19.117 1.00 84.31 209 VAL A CA 1
ATOM 1750 C C . VAL A 1 209 ? -19.246 -6.444 18.668 1.00 84.31 209 VAL A C 1
ATOM 1752 O O . VAL A 1 209 ? -18.807 -6.186 17.548 1.00 84.31 209 VAL A O 1
ATOM 1755 N N . VAL A 1 210 ? -18.601 -7.274 19.489 1.00 87.25 210 VAL A N 1
ATOM 1756 C CA . VAL A 1 210 ? -17.341 -7.945 19.130 1.00 87.25 210 VAL A CA 1
ATOM 1757 C C . VAL A 1 210 ? -17.522 -8.832 17.896 1.00 87.25 210 VAL A C 1
ATOM 1759 O O . VAL A 1 210 ? -16.684 -8.825 16.989 1.00 87.25 210 VAL A O 1
ATOM 1762 N N . SER A 1 211 ? -18.633 -9.566 17.823 1.00 87.88 211 SER A N 1
ATOM 1763 C CA . SER A 1 211 ? -18.972 -10.397 16.664 1.00 87.88 211 SER A CA 1
ATOM 1764 C C . SER A 1 211 ? -19.186 -9.553 15.404 1.00 87.88 211 SER A C 1
ATOM 1766 O O . SER A 1 211 ? -18.680 -9.905 14.334 1.00 87.88 211 SER A O 1
ATOM 1768 N N . GLN A 1 212 ? -19.848 -8.399 15.530 1.00 85.31 212 GLN A N 1
ATOM 1769 C CA . GLN A 1 212 ? -20.009 -7.438 14.436 1.00 85.31 212 GLN A CA 1
ATOM 1770 C C . GLN A 1 212 ? -18.663 -6.871 13.963 1.00 85.31 212 GLN A C 1
ATOM 1772 O O . GLN A 1 212 ? -18.422 -6.788 12.760 1.00 85.31 212 GLN A O 1
ATOM 1777 N N . ILE A 1 213 ? -17.742 -6.545 14.872 1.00 83.31 213 ILE A N 1
ATOM 1778 C CA . ILE A 1 213 ? -16.408 -6.043 14.507 1.00 83.31 213 ILE A CA 1
ATOM 1779 C C . ILE A 1 213 ? -15.594 -7.105 13.774 1.00 83.31 213 ILE A C 1
ATOM 1781 O O . ILE A 1 213 ? -14.991 -6.803 12.745 1.00 83.31 213 ILE A O 1
ATOM 1785 N N . ARG A 1 214 ? -15.612 -8.361 14.238 1.00 87.44 214 ARG A N 1
ATOM 1786 C CA . ARG A 1 214 ? -14.957 -9.478 13.532 1.00 87.44 214 ARG A CA 1
ATOM 1787 C C . ARG A 1 214 ? -15.482 -9.621 12.105 1.00 87.44 214 ARG A C 1
ATOM 1789 O O . ARG A 1 214 ? -14.700 -9.810 11.171 1.00 87.44 214 ARG A O 1
ATOM 1796 N N . TYR A 1 215 ? -16.795 -9.483 11.927 1.00 85.88 215 TYR A N 1
ATOM 1797 C CA . TYR A 1 215 ? -17.414 -9.483 10.608 1.00 85.88 215 TYR A CA 1
ATOM 1798 C C . TYR A 1 215 ? -16.923 -8.308 9.744 1.00 85.88 215 TYR A C 1
ATOM 1800 O O . TYR A 1 215 ? -16.469 -8.525 8.621 1.00 85.88 215 TYR A O 1
ATOM 1808 N N . VAL A 1 216 ? -16.904 -7.083 10.281 1.00 82.69 216 VAL A N 1
ATOM 1809 C CA . VAL A 1 216 ? -16.389 -5.889 9.581 1.00 82.69 216 VAL A CA 1
ATOM 1810 C C . VAL A 1 216 ? -14.930 -6.062 9.152 1.00 82.69 216 VAL A C 1
ATOM 1812 O O . VAL A 1 216 ? -14.603 -5.799 7.995 1.00 82.69 216 VAL A O 1
ATOM 1815 N N . VAL A 1 217 ? -14.053 -6.523 10.050 1.00 84.94 217 VAL A N 1
ATOM 1816 C CA . VAL A 1 217 ? -12.629 -6.760 9.751 1.00 84.94 217 VAL A CA 1
ATOM 1817 C C . VAL A 1 217 ? -12.474 -7.785 8.628 1.00 84.94 217 VAL A C 1
ATOM 1819 O O . VAL A 1 217 ? -11.650 -7.593 7.731 1.00 84.94 217 VAL A O 1
ATOM 1822 N N . THR A 1 218 ? -13.305 -8.829 8.623 1.00 86.56 218 THR A N 1
ATOM 1823 C CA . THR A 1 218 ? -13.300 -9.857 7.573 1.00 86.56 218 THR A CA 1
ATOM 1824 C C . THR A 1 218 ? -13.674 -9.256 6.217 1.00 86.56 218 THR A C 1
ATOM 1826 O O . THR A 1 218 ? -12.916 -9.390 5.257 1.00 86.56 218 THR A O 1
ATOM 1829 N N . ILE A 1 219 ? -14.783 -8.513 6.146 1.00 84.19 219 ILE A N 1
ATOM 1830 C CA . ILE A 1 219 ? -15.240 -7.864 4.906 1.00 84.19 219 ILE A CA 1
ATOM 1831 C C . ILE A 1 219 ? -14.209 -6.848 4.393 1.00 84.19 219 ILE A C 1
ATOM 1833 O O . ILE A 1 219 ? -13.887 -6.817 3.204 1.00 84.19 219 ILE A O 1
ATOM 1837 N N . LEU A 1 220 ? -13.631 -6.031 5.278 1.00 84.19 220 LEU A N 1
ATOM 1838 C CA . LEU A 1 220 ? -12.591 -5.076 4.887 1.00 84.19 220 LEU A CA 1
ATOM 1839 C C . LEU A 1 220 ? -11.306 -5.776 4.422 1.00 84.19 220 LEU A C 1
ATOM 1841 O O . LEU A 1 220 ? -10.628 -5.260 3.537 1.00 84.19 220 LEU A O 1
ATOM 1845 N N . SER A 1 221 ? -10.982 -6.955 4.955 1.00 87.19 221 SER A N 1
ATOM 1846 C CA . SER A 1 221 ? -9.838 -7.751 4.491 1.00 87.19 221 SER A CA 1
ATOM 1847 C C . SER A 1 221 ? -10.023 -8.246 3.054 1.00 87.19 221 SER A C 1
ATOM 1849 O O . SER A 1 221 ? -9.072 -8.226 2.268 1.00 87.19 221 SER A O 1
ATOM 1851 N N . GLU A 1 222 ? -11.245 -8.620 2.666 1.00 86.94 222 GLU A N 1
ATOM 1852 C CA . GLU A 1 222 ? -11.556 -8.954 1.270 1.00 86.94 222 GLU A CA 1
ATOM 1853 C C . GLU A 1 222 ? -11.353 -7.742 0.351 1.00 86.94 222 GLU A C 1
ATOM 1855 O O . GLU A 1 222 ? -10.697 -7.848 -0.689 1.00 86.94 222 GLU A O 1
ATOM 1860 N N . LEU A 1 223 ? -11.834 -6.569 0.773 1.00 86.81 223 LEU A N 1
ATOM 1861 C CA . LEU A 1 223 ? -11.673 -5.308 0.044 1.00 86.81 223 LEU A CA 1
ATOM 1862 C C . LEU A 1 223 ? -10.193 -4.915 -0.118 1.00 86.81 223 LEU A C 1
ATOM 1864 O O . LEU A 1 223 ? -9.763 -4.505 -1.197 1.00 86.81 223 LEU A O 1
ATOM 1868 N N . VAL A 1 224 ? -9.394 -5.080 0.937 1.00 90.75 224 VAL A N 1
ATOM 1869 C CA . VAL A 1 224 ? -7.938 -4.859 0.929 1.00 90.75 224 VAL A CA 1
ATOM 1870 C C . VAL A 1 224 ? -7.246 -5.798 -0.061 1.00 90.75 224 VAL A C 1
ATOM 1872 O O . VAL A 1 224 ? -6.406 -5.355 -0.848 1.00 90.75 224 VAL A O 1
ATOM 1875 N N . SER A 1 225 ? -7.613 -7.080 -0.070 1.00 92.00 225 SER A N 1
ATOM 1876 C CA . SER A 1 225 ? -7.074 -8.069 -1.012 1.00 92.00 225 SER A CA 1
ATOM 1877 C C . SER A 1 225 ? -7.411 -7.722 -2.468 1.00 92.00 225 SER A C 1
ATOM 1879 O O . SER A 1 225 ? -6.550 -7.783 -3.359 1.00 92.00 225 SER A O 1
ATOM 1881 N N . GLU A 1 226 ? -8.647 -7.287 -2.719 1.00 91.81 226 GLU A N 1
ATOM 1882 C CA . GLU A 1 226 ? -9.071 -6.828 -4.037 1.00 91.81 226 GLU A CA 1
ATOM 1883 C C . GLU A 1 226 ? -8.287 -5.586 -4.476 1.00 91.81 226 GLU A C 1
ATOM 1885 O O . GLU A 1 226 ? -7.797 -5.545 -5.606 1.00 91.81 226 GLU A O 1
ATOM 1890 N N . PHE A 1 227 ? -8.075 -4.619 -3.579 1.00 92.62 227 PHE A N 1
ATOM 1891 C CA . PHE A 1 227 ? -7.268 -3.431 -3.856 1.00 92.62 227 PHE A CA 1
ATOM 1892 C C . PHE A 1 227 ? -5.817 -3.777 -4.219 1.00 92.62 227 PHE A C 1
ATOM 1894 O O . PHE A 1 227 ? -5.282 -3.263 -5.206 1.00 92.62 227 PHE A O 1
ATOM 1901 N N . VAL A 1 228 ? -5.180 -4.693 -3.481 1.00 95.06 228 VAL A N 1
ATOM 1902 C CA . VAL A 1 228 ? -3.826 -5.174 -3.806 1.00 95.06 228 VAL A CA 1
ATOM 1903 C C . VAL A 1 228 ? -3.811 -5.822 -5.189 1.00 95.06 228 VAL A C 1
ATOM 1905 O O . VAL A 1 228 ? -2.922 -5.543 -5.995 1.00 95.06 228 VAL A O 1
ATOM 1908 N N . THR A 1 229 ? -4.814 -6.638 -5.506 1.00 95.12 229 THR A N 1
ATOM 1909 C CA . THR A 1 229 ? -4.927 -7.296 -6.814 1.00 95.12 229 THR A CA 1
ATOM 1910 C C . THR A 1 229 ? -5.162 -6.293 -7.943 1.00 95.12 229 THR A C 1
ATOM 1912 O O . THR A 1 229 ? -4.552 -6.412 -9.006 1.00 95.12 229 THR A O 1
ATOM 1915 N N . TRP A 1 230 ? -6.016 -5.293 -7.721 1.00 94.38 230 TRP A N 1
ATOM 1916 C CA . TRP A 1 230 ? -6.270 -4.205 -8.660 1.00 94.38 230 TRP A CA 1
ATOM 1917 C C . TRP A 1 230 ? -5.006 -3.391 -8.912 1.00 94.38 230 TRP A C 1
ATOM 1919 O O . TRP A 1 230 ? -4.687 -3.124 -10.070 1.00 94.38 230 TRP A O 1
ATOM 1929 N N . SER A 1 231 ? -4.249 -3.064 -7.860 1.00 94.25 231 SER A N 1
ATOM 1930 C CA . SER A 1 231 ? -3.040 -2.256 -8.004 1.00 94.25 231 SER A CA 1
ATOM 1931 C C . SER A 1 231 ? -2.034 -2.942 -8.922 1.00 94.25 231 SER A C 1
ATOM 1933 O O . SER A 1 231 ? -1.503 -2.290 -9.797 1.00 94.25 231 SER A O 1
ATOM 1935 N N . LYS A 1 232 ? -1.878 -4.268 -8.869 1.00 93.00 232 LYS A N 1
ATOM 1936 C CA . LYS A 1 232 ? -0.961 -5.025 -9.747 1.00 93.00 232 LYS A CA 1
ATOM 1937 C C . LYS A 1 232 ? -1.294 -4.985 -11.246 1.00 93.00 232 LYS A C 1
ATOM 1939 O O . LYS A 1 232 ? -0.479 -5.444 -12.041 1.00 93.00 232 LYS A O 1
ATOM 1944 N N . ARG A 1 233 ? -2.480 -4.508 -11.639 1.00 88.25 233 ARG A N 1
ATOM 1945 C CA . ARG A 1 233 ? -2.914 -4.438 -13.049 1.00 88.25 233 ARG A CA 1
ATOM 1946 C C . ARG A 1 233 ? -2.498 -3.145 -13.756 1.00 88.25 233 ARG A C 1
ATOM 1948 O O . ARG A 1 233 ? -2.648 -3.074 -14.976 1.00 88.25 233 ARG A O 1
ATOM 1955 N N . TRP A 1 234 ? -2.044 -2.148 -13.002 1.00 65.62 234 TRP A N 1
ATOM 1956 C CA . TRP A 1 234 ? -1.623 -0.837 -13.506 1.00 65.62 234 TRP A CA 1
ATOM 1957 C C . TRP A 1 234 ? -0.099 -0.728 -13.632 1.00 65.62 234 TRP A C 1
ATOM 1959 O O . TRP A 1 234 ? 0.361 0.323 -14.136 1.00 65.62 234 TRP A O 1
#

Foldseek 3Di:
DDPPPDDDPVNVVVVLVVVVVVVVVVLVVCVVVDDPVPSVVVVVVVVVVSVVVVVVCCCVVCVPPVVVVVVVVVVVVVVVVVVVVVVLVVLLVLLVVLLVLLVVVLVLLLVQLVDLDHDDPVSFVSLQVSLVSCVVCVVSVLVLLQVCLVPDDDDPLLPDPDDDLLNVLLVVCSNPVCPLSNPDSGSLSSCCVLVQDVDSPHRDGDPVSSVSSNVSSVVVSVVSVVSSVVSVVD